Protein AF-A0A7S6M318-F1 (afdb_monomer_lite)

pLDDT: mean 74.71, std 10.99, range [48.16, 93.5]

Foldseek 3Di:
DLVLLVLLLVLLVLLLVLLVVVVVLVVVVVVVVVVQLVVVLVVLVCVLVVPPDPDDDDRPPPVVCPVVVVVVVVSVVSNVVSLVSNVVSLVVLCVDPVRVVLSVLLVVLSVLLVVLVVVPDPVVVVVPQDDQPDDDDDDDDPCVSNVVSVSVSVNSVSRVVSVVVVVVSNVVSSVSSSVSSVVNSVSSVVVND

Secondary structure (DSSP, 8-state):
-HHHHHHHHHHHHHHHHHHHHHHHHHHHHHHHHHHHHHHHHHHHHHHHTT----SPP----GGGGHHHHHHHHHHHHHHHHHHHHHHHHHHHHHHSTTTHHHHHHHHHHHHHHHHHHHT--HHHHHHHSPPPPPS-S-S--TTHHHHHHHHHHHHHHHHHHHHHHHHHHHHHHHHHHHHHHHHHHHHHHHTT-

Radius of gyration: 24.07 Å; chains: 1; bounding box: 53×28×75 Å

Sequence (193 aa):
MNNAAEKLLRALETLIGISEKQGLGLAEARSEAAQVEDEFETQLRSRIEGLPTSAPFQLPDVTQGLPRIQNQHAQHLKRETAFLDAFGALMPLWAEPATRECAEQVHQLLRSVRLIDLGADPARFAQEMPPFPERDPLPGSGLRRQDIFGAMLGYQQRMREFMQKHQEDMDRKLQESDRLLKEALEIARSMVA

Structure (mmCIF, N/CA/C/O backbone):
data_AF-A0A7S6M318-F1
#
_entry.id   AF-A0A7S6M318-F1
#
loop_
_atom_site.group_PDB
_atom_site.id
_atom_site.type_symbol
_atom_site.label_atom_id
_atom_site.label_alt_id
_atom_site.label_comp_id
_atom_site.label_asym_id
_atom_site.label_entity_id
_atom_site.label_seq_id
_atom_site.pdbx_PDB_ins_code
_atom_site.Cartn_x
_atom_site.Cartn_y
_atom_site.Cartn_z
_atom_site.occupancy
_atom_site.B_iso_or_equiv
_atom_site.auth_seq_id
_atom_site.auth_comp_id
_atom_site.auth_asym_id
_atom_site.auth_atom_id
_atom_site.pdbx_PDB_model_num
ATOM 1 N N . MET A 1 1 ? 19.923 -6.150 -23.458 1.00 56.91 1 MET A N 1
ATOM 2 C CA . MET A 1 1 ? 18.893 -5.190 -23.015 1.00 56.91 1 MET A CA 1
ATOM 3 C C . MET A 1 1 ? 17.586 -5.871 -22.631 1.00 56.91 1 MET A C 1
ATOM 5 O O . MET A 1 1 ? 17.173 -5.658 -21.501 1.00 56.91 1 MET A O 1
ATOM 9 N N . ASN A 1 2 ? 17.030 -6.780 -23.449 1.00 62.97 2 ASN A N 1
ATOM 10 C CA . ASN A 1 2 ? 15.788 -7.518 -23.122 1.00 62.97 2 ASN A CA 1
ATOM 11 C C . ASN A 1 2 ? 15.773 -8.142 -21.718 1.00 62.97 2 ASN A C 1
ATOM 13 O O . ASN A 1 2 ? 14.815 -7.966 -20.985 1.00 62.97 2 ASN A O 1
ATOM 17 N N . ASN A 1 3 ? 16.878 -8.751 -21.275 1.00 82.75 3 ASN A N 1
ATOM 18 C CA . ASN A 1 3 ? 16.964 -9.351 -19.936 1.00 82.75 3 ASN A CA 1
ATOM 19 C C . ASN A 1 3 ? 16.808 -8.323 -18.786 1.00 82.75 3 ASN A C 1
ATOM 21 O O . ASN A 1 3 ? 16.239 -8.639 -17.748 1.00 82.75 3 ASN A O 1
ATOM 25 N N . ALA A 1 4 ? 17.287 -7.083 -18.944 1.00 79.00 4 ALA A N 1
ATOM 26 C CA . ALA A 1 4 ? 17.146 -6.055 -17.906 1.00 79.00 4 ALA A CA 1
ATOM 27 C C . ALA A 1 4 ? 15.717 -5.500 -17.846 1.00 79.00 4 ALA A C 1
ATOM 29 O O . ALA A 1 4 ? 15.147 -5.388 -16.765 1.00 79.00 4 ALA A O 1
ATOM 30 N N . ALA A 1 5 ? 15.117 -5.229 -19.004 1.00 83.25 5 ALA A N 1
ATOM 31 C CA . ALA A 1 5 ? 13.738 -4.763 -19.085 1.00 83.25 5 ALA A CA 1
ATOM 32 C C . ALA A 1 5 ? 12.738 -5.845 -18.624 1.00 83.25 5 ALA A C 1
ATOM 34 O O . ALA A 1 5 ? 11.832 -5.555 -17.850 1.00 83.25 5 ALA A O 1
ATOM 35 N N . GLU A 1 6 ? 12.961 -7.119 -18.963 1.00 88.50 6 GLU A N 1
ATOM 36 C CA . GLU A 1 6 ? 12.170 -8.247 -18.445 1.00 88.50 6 GLU A CA 1
ATOM 37 C C . GLU A 1 6 ? 12.289 -8.406 -16.921 1.00 88.50 6 GLU A C 1
ATOM 39 O O . GLU A 1 6 ? 11.299 -8.695 -16.247 1.00 88.50 6 GLU A O 1
ATOM 44 N N . LYS A 1 7 ? 13.486 -8.208 -16.351 1.00 87.19 7 LYS A N 1
ATOM 45 C CA . LYS A 1 7 ? 13.684 -8.214 -14.891 1.00 87.19 7 LYS A CA 1
ATOM 46 C C . LYS A 1 7 ? 12.942 -7.066 -14.214 1.00 87.19 7 LYS A C 1
ATOM 48 O O . LYS A 1 7 ? 12.315 -7.292 -13.182 1.00 87.19 7 LYS A O 1
ATOM 53 N N . LEU A 1 8 ? 12.977 -5.874 -14.810 1.00 87.31 8 LEU A N 1
ATOM 54 C CA . LEU A 1 8 ? 12.233 -4.716 -14.321 1.00 87.31 8 LEU A CA 1
ATOM 55 C C . LEU A 1 8 ? 10.722 -4.982 -14.333 1.00 87.31 8 LEU A C 1
ATOM 57 O O . LEU A 1 8 ? 10.062 -4.744 -13.324 1.00 87.31 8 LEU A O 1
ATOM 61 N N . LEU A 1 9 ? 10.186 -5.545 -15.422 1.00 91.19 9 LEU A N 1
ATOM 62 C CA . LEU A 1 9 ? 8.769 -5.915 -15.510 1.00 91.19 9 LEU A CA 1
ATOM 63 C C . LEU A 1 9 ? 8.363 -6.899 -14.411 1.00 91.19 9 LEU A C 1
ATOM 65 O O . LEU A 1 9 ? 7.402 -6.643 -13.692 1.00 91.19 9 LEU A O 1
ATOM 69 N N . ARG A 1 10 ? 9.131 -7.977 -14.213 1.00 91.81 10 ARG A N 1
ATOM 70 C CA . ARG A 1 10 ? 8.842 -8.972 -13.164 1.00 91.81 10 ARG A CA 1
ATOM 71 C C . ARG A 1 10 ? 8.884 -8.373 -11.759 1.00 91.81 10 ARG A C 1
ATOM 73 O O . ARG A 1 10 ? 8.073 -8.739 -10.906 1.00 91.81 10 ARG A O 1
ATOM 80 N N . ALA A 1 11 ? 9.827 -7.466 -11.504 1.00 87.31 11 ALA A N 1
ATOM 81 C CA . ALA A 1 11 ? 9.929 -6.779 -10.223 1.00 87.31 11 ALA A CA 1
ATOM 82 C C . ALA A 1 11 ? 8.711 -5.870 -9.978 1.00 87.31 11 ALA A C 1
ATOM 84 O O . ALA A 1 11 ? 8.115 -5.922 -8.903 1.00 87.31 11 ALA A O 1
ATOM 85 N N . LEU A 1 12 ? 8.278 -5.112 -10.992 1.00 89.12 12 LEU A N 1
ATOM 86 C CA . LEU A 1 12 ? 7.084 -4.260 -10.923 1.00 89.12 12 LEU A CA 1
ATOM 87 C C . LEU A 1 12 ? 5.795 -5.075 -10.744 1.00 89.12 12 LEU A C 1
ATOM 89 O O . LEU A 1 12 ? 4.980 -4.744 -9.887 1.00 89.12 12 LEU A O 1
ATOM 93 N N . GLU A 1 13 ? 5.637 -6.182 -11.470 1.00 92.69 13 GLU A N 1
ATOM 94 C CA . GLU A 1 13 ? 4.512 -7.116 -11.297 1.00 92.69 13 GLU A CA 1
ATOM 95 C C . GLU A 1 13 ? 4.474 -7.702 -9.879 1.00 92.69 13 GLU A C 1
ATOM 97 O O . GLU A 1 13 ? 3.409 -7.814 -9.269 1.00 92.69 13 GLU A O 1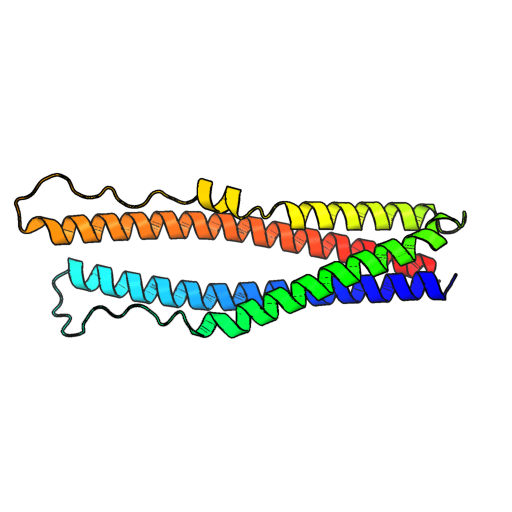
ATOM 102 N N . THR A 1 14 ? 5.643 -8.020 -9.317 1.00 90.12 14 THR A N 1
ATOM 103 C CA . THR A 1 14 ? 5.758 -8.488 -7.931 1.00 90.12 14 THR A CA 1
ATOM 104 C C . THR A 1 14 ? 5.341 -7.400 -6.939 1.00 90.12 14 THR A C 1
ATOM 106 O O . THR A 1 14 ? 4.596 -7.688 -6.002 1.00 90.12 14 THR A O 1
ATOM 109 N N . LEU A 1 15 ? 5.771 -6.149 -7.143 1.00 88.12 15 LEU A N 1
ATOM 110 C CA . LEU A 1 15 ? 5.395 -5.015 -6.291 1.00 88.12 15 LEU A CA 1
ATOM 111 C C . LEU A 1 15 ? 3.884 -4.741 -6.323 1.00 88.12 15 LEU A C 1
ATOM 113 O O . LEU A 1 15 ? 3.289 -4.543 -5.260 1.00 88.12 15 LEU A O 1
ATOM 117 N N . ILE A 1 16 ? 3.260 -4.794 -7.504 1.00 90.06 16 ILE A N 1
ATOM 118 C CA . ILE A 1 16 ? 1.803 -4.647 -7.673 1.00 90.06 16 ILE A CA 1
ATOM 119 C C . ILE A 1 16 ? 1.072 -5.777 -6.947 1.00 90.06 16 ILE A C 1
ATOM 121 O O . ILE A 1 16 ? 0.221 -5.517 -6.098 1.00 90.06 16 ILE A O 1
ATOM 125 N N . GLY A 1 17 ? 1.467 -7.033 -7.179 1.00 87.56 17 GLY A N 1
ATOM 126 C CA . GLY A 1 17 ? 0.827 -8.180 -6.531 1.00 87.56 17 GLY A CA 1
ATOM 127 C C . GLY A 1 17 ? 0.966 -8.186 -5.001 1.00 87.56 17 GLY A C 1
ATOM 128 O O . GLY A 1 17 ? 0.124 -8.754 -4.303 1.00 87.56 17 GLY A O 1
ATOM 129 N N . ILE A 1 18 ? 2.013 -7.563 -4.448 1.00 85.69 18 ILE A N 1
ATOM 130 C CA . ILE A 1 18 ? 2.140 -7.350 -2.997 1.00 85.69 18 ILE A CA 1
ATOM 131 C C . ILE A 1 18 ? 1.205 -6.229 -2.528 1.00 85.69 18 ILE A C 1
ATOM 133 O O . ILE A 1 18 ? 0.537 -6.409 -1.511 1.00 85.69 18 ILE A O 1
ATOM 137 N N . SER A 1 19 ? 1.125 -5.115 -3.265 1.00 83.25 19 SER A N 1
ATOM 138 C CA . SER A 1 19 ? 0.217 -3.993 -2.973 1.00 83.25 19 SER A CA 1
ATOM 139 C C . SER A 1 19 ? -1.244 -4.455 -2.885 1.00 83.25 19 SER A C 1
ATOM 141 O O . SER A 1 19 ? -1.942 -4.177 -1.910 1.00 83.25 19 SER A O 1
ATOM 143 N N . GLU A 1 20 ? -1.686 -5.276 -3.843 1.00 82.94 20 GLU A N 1
ATOM 144 C CA . GLU A 1 20 ? -3.036 -5.856 -3.865 1.00 82.94 20 GLU A CA 1
ATOM 145 C C . GLU A 1 20 ? -3.309 -6.740 -2.636 1.00 82.94 20 GLU A C 1
ATOM 147 O O . GLU A 1 20 ? -4.353 -6.628 -1.989 1.00 82.94 20 GLU A O 1
ATOM 152 N N . LYS A 1 21 ? -2.344 -7.589 -2.257 1.00 82.56 21 LYS A N 1
ATOM 153 C CA . LYS A 1 21 ? -2.451 -8.442 -1.059 1.00 82.56 21 LYS A CA 1
ATOM 154 C C . LYS A 1 21 ? -2.481 -7.630 0.232 1.00 82.56 21 LYS A C 1
ATOM 156 O O . LYS A 1 21 ? -3.185 -8.014 1.164 1.00 82.56 21 LYS A O 1
ATOM 161 N N . GLN A 1 22 ? -1.732 -6.530 0.299 1.00 75.75 22 GLN A N 1
ATOM 162 C CA . GLN A 1 22 ? -1.775 -5.607 1.433 1.00 75.75 22 GLN A CA 1
ATOM 163 C C . GLN A 1 22 ? -3.156 -4.950 1.549 1.00 75.75 22 GLN A C 1
ATOM 165 O O . GLN A 1 22 ? -3.707 -4.911 2.647 1.00 75.75 22 GLN A O 1
ATOM 170 N N . GLY A 1 23 ? -3.757 -4.531 0.430 1.00 72.88 23 GLY A N 1
ATOM 171 C CA . GLY A 1 23 ? -5.124 -3.998 0.406 1.00 72.88 23 GLY A CA 1
ATOM 172 C C . GLY A 1 23 ? -6.168 -4.987 0.930 1.00 72.88 23 GLY A C 1
ATOM 173 O O . GLY A 1 23 ? -6.990 -4.626 1.776 1.00 72.88 23 GLY A O 1
ATOM 174 N N . LEU A 1 24 ? -6.095 -6.250 0.497 1.00 70.06 24 LEU A N 1
ATOM 175 C CA . LEU A 1 24 ? -6.982 -7.317 0.979 1.00 70.06 24 LEU A CA 1
ATOM 176 C C . LEU A 1 24 ? -6.792 -7.596 2.478 1.00 70.06 24 LEU A C 1
ATOM 178 O O . LEU A 1 24 ? -7.767 -7.618 3.227 1.00 70.06 24 LEU A O 1
ATOM 182 N N . GLY A 1 25 ? -5.544 -7.730 2.938 1.00 69.81 25 GLY A N 1
ATOM 183 C CA . GLY A 1 25 ? -5.252 -7.968 4.355 1.00 69.81 25 GLY A CA 1
ATOM 184 C C . GLY A 1 25 ? -5.717 -6.828 5.270 1.00 69.81 25 GLY A C 1
ATOM 185 O O . GLY A 1 25 ? -6.185 -7.079 6.380 1.00 69.81 25 GLY A O 1
ATOM 186 N N . LEU A 1 26 ? -5.648 -5.575 4.802 1.00 71.62 26 LEU A N 1
ATOM 187 C CA . LEU A 1 26 ? -6.193 -4.420 5.523 1.00 71.62 26 LEU A CA 1
ATOM 188 C C . LEU A 1 26 ? -7.726 -4.450 5.592 1.00 71.62 26 LEU A C 1
ATOM 190 O O . LEU A 1 26 ? -8.296 -4.026 6.593 1.00 71.62 26 LEU A O 1
ATOM 194 N N . ALA A 1 27 ? -8.418 -4.933 4.558 1.00 71.44 27 ALA A N 1
ATOM 195 C CA . ALA A 1 27 ? -9.876 -5.080 4.582 1.00 71.44 27 ALA A CA 1
ATOM 196 C C . ALA A 1 27 ? -10.337 -6.145 5.596 1.00 71.44 27 ALA A C 1
ATOM 198 O O . ALA A 1 27 ? -11.260 -5.898 6.371 1.00 71.44 27 ALA A O 1
ATOM 199 N N . GLU A 1 28 ? -9.657 -7.290 5.650 1.00 71.56 28 GLU A N 1
ATOM 200 C CA . GLU A 1 28 ? -9.949 -8.350 6.627 1.00 71.56 28 GLU A CA 1
ATOM 201 C C . GLU A 1 28 ? -9.692 -7.886 8.067 1.00 71.56 28 GLU A C 1
ATOM 203 O O . GLU A 1 28 ? -10.549 -8.044 8.937 1.00 71.56 28 GLU A O 1
ATOM 208 N N . ALA A 1 29 ? -8.545 -7.242 8.317 1.00 69.94 29 ALA A N 1
ATOM 209 C CA . ALA A 1 29 ? -8.221 -6.689 9.632 1.00 69.94 29 ALA A CA 1
ATOM 210 C C . ALA A 1 29 ? -9.238 -5.627 10.089 1.00 69.94 29 ALA A C 1
ATOM 212 O O . ALA A 1 29 ? -9.571 -5.570 11.271 1.00 69.94 29 ALA A O 1
ATOM 213 N N . ARG A 1 30 ? -9.770 -4.824 9.156 1.00 69.75 30 ARG A N 1
ATOM 214 C CA . ARG A 1 30 ? -10.841 -3.855 9.435 1.00 69.75 30 ARG A CA 1
ATOM 215 C C . ARG A 1 30 ? -12.136 -4.528 9.866 1.00 69.75 30 ARG A C 1
ATOM 217 O O . ARG A 1 30 ? -12.729 -4.100 10.851 1.00 69.75 30 ARG A O 1
ATOM 224 N N . SER A 1 31 ? -12.565 -5.566 9.149 1.00 73.81 31 SER A N 1
ATOM 225 C CA . SER A 1 31 ? -13.800 -6.284 9.482 1.00 73.81 31 SER A CA 1
ATOM 226 C C . SER A 1 31 ? -13.740 -6.888 10.883 1.00 73.81 31 SER A C 1
ATOM 228 O O . SER A 1 31 ? -14.721 -6.836 11.617 1.00 73.81 31 SER A O 1
ATOM 230 N N . GLU A 1 32 ? -12.592 -7.442 11.268 1.00 73.00 32 GLU A N 1
ATOM 231 C CA . GLU A 1 32 ? -12.410 -8.018 12.602 1.00 73.00 32 GLU A CA 1
ATOM 232 C C . GLU A 1 32 ? -12.311 -6.954 13.693 1.00 73.00 32 GLU A C 1
ATOM 234 O O . GLU A 1 32 ? -12.933 -7.102 14.742 1.00 73.00 32 GLU A O 1
ATOM 239 N N . ALA A 1 33 ? -11.581 -5.860 13.449 1.00 70.69 33 ALA A N 1
ATOM 240 C CA . ALA A 1 33 ? -11.506 -4.752 14.397 1.00 70.69 33 ALA A CA 1
ATOM 241 C C . ALA A 1 33 ? -12.894 -4.145 14.662 1.00 70.69 33 ALA A C 1
ATOM 243 O O . ALA A 1 33 ? -13.239 -3.908 15.815 1.00 70.69 33 ALA A O 1
ATOM 244 N N . ALA A 1 34 ? -13.710 -3.968 13.617 1.00 75.94 34 ALA A N 1
ATOM 245 C CA . ALA A 1 34 ? -15.082 -3.481 13.747 1.00 75.94 34 ALA A CA 1
ATOM 246 C C . ALA A 1 34 ? -15.959 -4.434 14.578 1.00 75.94 34 ALA A C 1
ATOM 248 O O . ALA A 1 34 ? -16.647 -3.984 15.488 1.00 75.94 34 ALA A O 1
ATOM 249 N N . GLN A 1 35 ? -15.879 -5.748 14.330 1.00 76.38 35 GLN A N 1
ATOM 250 C CA . GLN A 1 35 ? -16.606 -6.747 15.126 1.00 76.38 35 GLN A CA 1
ATOM 251 C C . GLN A 1 35 ? -16.216 -6.690 16.607 1.00 76.38 35 GLN A C 1
ATOM 253 O O . GLN A 1 35 ? -17.083 -6.647 17.476 1.00 76.38 35 GLN A O 1
ATOM 258 N N . VAL A 1 36 ? -14.914 -6.620 16.895 1.00 73.31 36 VAL A N 1
ATOM 259 C CA . VAL A 1 36 ? -14.400 -6.517 18.266 1.00 73.31 36 VAL A CA 1
ATOM 260 C C . VAL A 1 36 ? -14.848 -5.217 18.947 1.00 73.31 36 VAL A C 1
ATOM 262 O O . VAL A 1 36 ? -15.234 -5.232 20.119 1.00 73.31 36 VAL A O 1
ATOM 265 N N . GLU A 1 37 ? -14.820 -4.089 18.234 1.00 71.50 37 GLU A N 1
ATOM 266 C CA . GLU A 1 37 ? -15.293 -2.803 18.753 1.00 71.50 37 GLU A CA 1
ATOM 267 C C . GLU A 1 37 ? -16.801 -2.803 19.040 1.00 71.50 37 GLU A C 1
ATOM 269 O O . GLU A 1 37 ? -17.214 -2.284 20.080 1.00 71.50 37 GLU A O 1
ATOM 274 N N . ASP A 1 38 ? -17.615 -3.391 18.163 1.00 79.44 38 ASP A N 1
ATOM 275 C CA . ASP A 1 38 ? -19.072 -3.476 18.321 1.00 79.44 38 ASP A CA 1
ATOM 276 C C . ASP A 1 38 ? -19.463 -4.381 19.499 1.00 79.44 38 ASP A C 1
ATOM 278 O O . ASP A 1 38 ? -20.344 -4.040 20.301 1.00 79.44 38 ASP A O 1
ATOM 282 N N . GLU A 1 39 ? -18.773 -5.514 19.660 1.00 76.25 39 GLU A N 1
ATOM 283 C CA . GLU A 1 39 ? -18.940 -6.408 20.810 1.00 76.25 39 GLU A CA 1
ATOM 284 C C . GLU A 1 39 ? -18.591 -5.698 22.122 1.00 76.25 39 GLU A C 1
ATOM 286 O O . GLU A 1 39 ? -19.338 -5.779 23.105 1.00 76.25 39 GLU A O 1
ATOM 291 N N . PHE A 1 40 ? -17.480 -4.961 22.138 1.00 72.75 40 PHE A N 1
ATOM 292 C CA . PHE A 1 40 ? -17.045 -4.198 23.303 1.00 72.75 40 PHE A CA 1
ATOM 293 C C . PHE A 1 40 ? -18.014 -3.051 23.635 1.00 72.75 40 PHE A C 1
ATOM 295 O O . PHE A 1 40 ? -18.391 -2.882 24.799 1.00 72.75 40 PHE A O 1
ATOM 302 N N . GLU A 1 41 ? -18.485 -2.309 22.625 1.00 76.69 41 GLU A N 1
ATOM 303 C CA . GLU A 1 41 ? -19.475 -1.236 22.796 1.00 76.69 41 GLU A CA 1
ATOM 304 C C . GLU A 1 41 ? -20.779 -1.783 23.393 1.00 76.69 41 GLU A C 1
ATOM 306 O O . GLU A 1 41 ? -21.326 -1.223 24.348 1.00 76.69 41 GLU A O 1
ATOM 311 N N . THR A 1 42 ? -21.254 -2.916 22.870 1.00 79.12 42 THR A N 1
ATOM 312 C CA . THR A 1 42 ? -22.473 -3.590 23.335 1.00 79.12 42 THR A CA 1
ATOM 313 C C . THR A 1 42 ? -22.353 -3.999 24.803 1.00 79.12 42 THR A C 1
ATOM 315 O O . THR A 1 42 ? -23.266 -3.759 25.604 1.00 79.12 42 THR A O 1
ATOM 318 N N . GLN A 1 43 ? -21.205 -4.563 25.194 1.00 72.12 43 GLN A N 1
ATOM 319 C CA . GLN A 1 43 ? -20.939 -4.906 26.590 1.00 72.12 43 GLN A CA 1
ATOM 320 C C . GLN A 1 43 ? -20.939 -3.660 27.487 1.00 72.12 43 GLN A C 1
ATOM 322 O O . GLN A 1 43 ? -21.575 -3.687 28.544 1.00 72.12 43 GLN A O 1
ATOM 327 N N . LEU A 1 44 ? -20.304 -2.559 27.069 1.00 71.56 44 LEU A N 1
ATOM 328 C CA . LEU A 1 44 ? -20.297 -1.304 27.829 1.00 71.56 44 LEU A CA 1
ATOM 329 C C . LEU A 1 44 ? -21.705 -0.718 28.006 1.00 71.56 44 LEU A C 1
ATOM 331 O O . LEU A 1 44 ? -22.088 -0.385 29.130 1.00 71.56 44 LEU A O 1
ATOM 335 N N . ARG A 1 45 ? -22.502 -0.645 26.933 1.00 76.38 45 ARG A N 1
ATOM 336 C CA . ARG A 1 45 ? -23.876 -0.114 26.975 1.00 76.38 45 ARG A CA 1
ATOM 337 C C . ARG A 1 45 ? -24.777 -0.928 27.902 1.00 76.38 45 ARG A C 1
ATOM 339 O O . ARG A 1 45 ? -25.422 -0.358 28.780 1.00 76.38 45 ARG A O 1
ATOM 346 N N . SER A 1 46 ? -24.732 -2.260 27.800 1.00 72.69 46 SER A N 1
ATOM 347 C CA . SER A 1 46 ? -25.528 -3.151 28.664 1.00 72.69 46 SER A CA 1
ATOM 348 C C . SER A 1 46 ? -25.251 -2.947 30.161 1.00 72.69 46 SER A C 1
ATOM 350 O O . SER A 1 46 ? -26.158 -3.034 30.992 1.00 72.69 46 SER A O 1
ATOM 352 N N . ARG A 1 47 ? -23.999 -2.628 30.515 1.00 68.88 47 ARG A N 1
ATOM 353 C CA . ARG A 1 47 ? -23.568 -2.381 31.897 1.00 68.88 47 ARG A CA 1
ATOM 354 C C . ARG A 1 47 ? -24.001 -1.007 32.405 1.00 68.88 47 ARG A C 1
ATOM 356 O O . ARG A 1 47 ? -24.282 -0.886 33.595 1.00 68.88 47 ARG A O 1
ATOM 363 N N . ILE A 1 48 ? -24.070 0.003 31.536 1.00 69.62 48 ILE A N 1
ATOM 364 C CA . ILE A 1 48 ? -24.566 1.350 31.873 1.00 69.62 48 ILE A CA 1
ATOM 365 C C . ILE A 1 48 ? -26.072 1.328 32.141 1.00 69.62 48 ILE A C 1
ATOM 367 O O . ILE A 1 48 ? -26.526 1.918 33.123 1.00 69.62 48 ILE A O 1
ATOM 371 N N . GLU A 1 49 ? -26.826 0.609 31.307 1.00 75.25 49 GLU A N 1
ATOM 372 C CA . GLU A 1 49 ? -28.290 0.488 31.388 1.00 75.25 49 GLU A CA 1
ATOM 373 C C . GLU A 1 49 ? -28.765 -0.414 32.542 1.00 75.25 49 GLU A C 1
ATOM 375 O O . GLU A 1 49 ? -29.963 -0.546 32.782 1.00 75.25 49 GLU A O 1
ATOM 380 N N . GLY A 1 50 ? -27.837 -1.027 33.287 1.00 60.22 50 GLY A N 1
ATOM 381 C CA . GLY A 1 50 ? -28.158 -1.884 34.429 1.00 60.22 50 GLY A CA 1
ATOM 382 C C . GLY A 1 50 ? -28.808 -3.213 34.039 1.00 60.22 50 GLY A C 1
ATOM 383 O O . GLY A 1 50 ? -29.401 -3.873 34.894 1.00 60.22 50 GLY A O 1
ATOM 384 N N . LEU A 1 51 ? -28.694 -3.627 32.771 1.00 59.31 51 LEU A N 1
ATOM 385 C CA . LEU A 1 51 ? -29.194 -4.919 32.316 1.00 59.31 51 LEU A CA 1
ATOM 386 C C . LEU A 1 51 ? -28.413 -6.041 33.024 1.00 59.31 51 LEU A C 1
ATOM 388 O O . LEU A 1 51 ? -27.183 -5.963 33.129 1.00 59.31 51 LEU A O 1
ATOM 392 N N . PRO A 1 52 ? -29.090 -7.094 33.522 1.00 48.16 52 PRO A N 1
ATOM 393 C CA . PRO A 1 52 ? -28.444 -8.188 34.235 1.00 48.16 52 PRO A CA 1
ATOM 394 C C . PRO A 1 52 ? -27.566 -8.987 33.267 1.00 48.16 52 PRO A C 1
ATOM 396 O O . PRO A 1 52 ? -27.992 -9.957 32.652 1.00 48.16 52 PRO A O 1
ATOM 399 N N . THR A 1 53 ? -26.310 -8.579 33.125 1.00 53.09 53 THR A N 1
ATOM 400 C CA . THR A 1 53 ? -25.293 -9.337 32.399 1.00 53.09 53 THR A CA 1
ATOM 401 C C . THR A 1 53 ? -24.629 -10.293 33.380 1.00 53.09 53 THR A C 1
ATOM 403 O O . THR A 1 53 ? -23.721 -9.927 34.132 1.00 53.09 53 THR A O 1
ATOM 406 N N . SER A 1 54 ? -25.127 -11.529 33.386 1.00 48.72 54 SER A N 1
ATOM 407 C CA . SER A 1 54 ? -24.599 -12.671 34.143 1.00 48.72 54 SER A CA 1
ATOM 408 C C . SER A 1 54 ? -23.256 -13.188 33.609 1.00 48.72 54 SER A C 1
ATOM 410 O O . SER A 1 54 ? -22.591 -13.962 34.293 1.00 48.72 54 SER A O 1
ATOM 412 N N . ALA A 1 55 ? -22.821 -12.747 32.424 1.00 57.53 55 ALA A N 1
ATOM 413 C CA . ALA A 1 55 ? -21.535 -13.125 31.852 1.00 57.53 55 ALA A CA 1
ATOM 414 C C . ALA A 1 55 ? -20.379 -12.260 32.409 1.00 57.53 55 ALA A C 1
ATOM 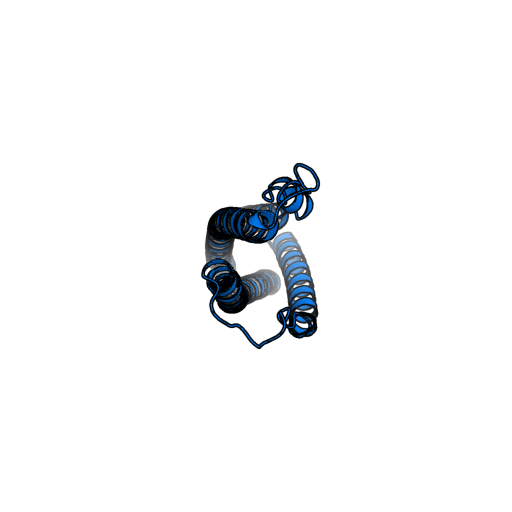416 O O . ALA A 1 55 ? -20.522 -11.032 32.507 1.00 57.53 55 ALA A O 1
ATOM 417 N N . PRO A 1 56 ? -19.232 -12.861 32.783 1.00 59.75 56 PRO A N 1
ATOM 418 C CA . PRO A 1 56 ? -18.014 -12.115 33.090 1.00 59.75 56 PRO A CA 1
ATOM 419 C C . PRO A 1 56 ? -17.529 -11.352 31.851 1.00 59.75 56 PRO A C 1
ATOM 421 O O . PRO A 1 56 ? -17.754 -11.782 30.724 1.00 59.75 56 PRO A O 1
ATOM 424 N N . PHE A 1 57 ? -16.869 -10.214 32.067 1.00 59.81 57 PHE A N 1
ATOM 425 C CA . PHE A 1 57 ? -16.235 -9.451 30.993 1.00 59.81 57 PHE A CA 1
ATOM 426 C C . PHE A 1 57 ? -15.157 -10.317 30.330 1.00 59.81 57 PHE A C 1
ATOM 428 O O . PHE A 1 57 ? -14.214 -10.742 31.001 1.00 59.81 57 PHE A O 1
ATOM 435 N N . GLN A 1 58 ? -15.322 -10.612 29.043 1.00 62.09 58 GLN A N 1
ATOM 436 C CA . GLN A 1 58 ? -14.367 -11.399 28.271 1.00 62.09 58 GLN A CA 1
ATOM 437 C C . GLN A 1 58 ? -13.610 -10.462 27.339 1.00 62.09 58 GLN A C 1
ATOM 439 O O . GLN A 1 58 ? -14.215 -9.760 26.531 1.00 62.09 58 GLN A O 1
ATOM 444 N N . LEU A 1 59 ? -12.283 -10.442 27.479 1.00 59.12 59 LEU A N 1
ATOM 445 C CA . LEU A 1 59 ? -11.427 -9.801 26.491 1.00 59.12 59 LEU A CA 1
ATOM 446 C C . LEU A 1 59 ? -11.455 -10.647 25.209 1.00 59.12 59 LEU A C 1
ATOM 448 O O . LEU A 1 59 ? -11.310 -11.869 25.309 1.00 59.12 59 LEU A O 1
ATOM 452 N N . PRO A 1 60 ? -11.618 -10.022 24.033 1.00 59.94 60 PRO A N 1
ATOM 453 C CA . PRO A 1 60 ? -11.482 -10.702 22.753 1.00 59.94 60 PRO A CA 1
ATOM 454 C C . PRO A 1 60 ? -10.125 -11.406 22.663 1.00 59.94 60 PRO A C 1
ATOM 456 O O . PRO A 1 60 ? -9.097 -10.845 23.058 1.00 59.94 60 PRO A O 1
ATOM 459 N N . ASP A 1 61 ? -10.111 -12.634 22.150 1.00 59.78 61 ASP A N 1
ATOM 460 C CA . ASP A 1 61 ? -8.875 -13.389 21.967 1.00 59.78 61 ASP A CA 1
ATOM 461 C C . ASP A 1 61 ? -8.061 -12.821 20.792 1.00 59.78 61 ASP A C 1
ATOM 463 O O . ASP A 1 61 ? -8.342 -13.068 19.621 1.00 59.78 61 ASP A O 1
ATOM 467 N N . VAL A 1 62 ? -7.020 -12.057 21.119 1.00 57.03 62 VAL A N 1
ATOM 468 C CA . VAL A 1 62 ? -6.106 -11.423 20.155 1.00 57.03 62 VAL A CA 1
ATOM 469 C C . VAL A 1 62 ? -4.999 -12.360 19.643 1.00 57.03 62 VAL A C 1
ATOM 471 O O . VAL A 1 62 ? -4.186 -11.957 18.806 1.00 57.03 62 VAL A O 1
ATOM 474 N N . THR A 1 63 ? -4.931 -13.618 20.105 1.00 53.22 63 THR A N 1
ATOM 475 C CA . THR A 1 63 ? -3.847 -14.554 19.729 1.00 53.22 63 THR A CA 1
ATOM 476 C C . THR A 1 63 ? -3.911 -15.032 18.275 1.00 53.22 63 THR A C 1
ATOM 478 O O . THR A 1 63 ? -2.898 -15.484 17.730 1.00 53.22 63 THR A O 1
ATOM 481 N N . GLN A 1 64 ? -5.040 -14.826 17.590 1.00 56.69 64 GLN A N 1
ATOM 482 C CA . GLN A 1 64 ? -5.189 -15.090 16.153 1.00 56.69 64 GLN A CA 1
ATOM 483 C C . GLN A 1 64 ? -4.295 -14.197 15.260 1.00 56.69 64 GLN A C 1
ATOM 485 O O . GLN A 1 64 ? -4.127 -14.473 14.071 1.00 56.69 64 GLN A O 1
ATOM 490 N N . GLY A 1 65 ? -3.657 -13.155 15.814 1.00 57.62 65 GLY A N 1
ATOM 491 C CA . GLY A 1 65 ? -2.796 -12.222 15.074 1.00 57.62 65 GLY A CA 1
ATOM 492 C C . GLY A 1 65 ? -1.383 -12.723 14.728 1.00 57.62 65 GLY A C 1
ATOM 493 O O . GLY A 1 65 ? -0.734 -12.162 13.846 1.00 57.62 65 GLY A O 1
ATOM 494 N N . LEU A 1 66 ? -0.873 -13.783 15.364 1.00 60.53 66 LEU A N 1
ATOM 495 C CA . LEU A 1 66 ? 0.515 -14.249 15.167 1.00 60.53 66 LEU A CA 1
ATOM 496 C C . LEU A 1 66 ? 0.834 -14.713 13.728 1.00 60.53 66 LEU A C 1
ATOM 498 O O . LEU A 1 66 ? 1.827 -14.245 13.158 1.00 60.53 66 LEU A O 1
ATOM 502 N N . PRO A 1 67 ? 0.007 -15.565 13.091 1.00 63.75 67 PRO A N 1
ATOM 503 C CA . PRO A 1 67 ? 0.187 -15.930 11.684 1.00 63.75 67 PRO A CA 1
ATOM 504 C C . PRO A 1 67 ? 0.122 -14.722 10.741 1.00 63.75 67 PRO A C 1
ATOM 506 O O . PRO A 1 67 ? 0.810 -14.688 9.720 1.00 63.75 67 PRO A O 1
ATOM 509 N N . ARG A 1 68 ? -0.665 -13.695 11.090 1.00 65.94 68 ARG A N 1
ATOM 510 C CA . ARG A 1 68 ? -0.750 -12.449 10.314 1.00 65.94 68 ARG A CA 1
ATOM 511 C C . ARG A 1 68 ? 0.538 -11.651 10.383 1.00 65.94 68 ARG A C 1
ATOM 513 O O . ARG A 1 68 ? 1.022 -11.236 9.337 1.00 65.94 68 ARG A O 1
ATOM 520 N N . ILE A 1 69 ? 1.126 -11.509 11.569 1.00 63.97 69 ILE A N 1
ATOM 521 C CA . ILE A 1 69 ? 2.410 -10.817 11.757 1.00 63.97 69 ILE A CA 1
ATOM 522 C C . ILE A 1 69 ? 3.514 -11.505 10.941 1.00 63.97 69 ILE A C 1
ATOM 524 O O . ILE A 1 69 ? 4.283 -10.845 10.242 1.00 63.97 69 ILE A O 1
ATOM 528 N N . GLN A 1 70 ? 3.563 -12.840 10.966 1.00 67.62 70 GLN A N 1
ATOM 529 C CA . GLN A 1 70 ? 4.533 -13.609 10.179 1.00 67.62 70 GLN A CA 1
ATOM 530 C C . GLN A 1 70 ? 4.325 -13.427 8.670 1.00 67.62 70 GLN A C 1
ATOM 532 O O . GLN A 1 70 ? 5.289 -13.206 7.933 1.00 67.62 70 GLN A O 1
ATOM 537 N N . ASN A 1 71 ? 3.071 -13.459 8.209 1.00 74.50 71 ASN A N 1
ATOM 538 C CA . ASN A 1 71 ? 2.739 -13.202 6.809 1.00 74.50 71 ASN A CA 1
ATOM 539 C C . ASN A 1 71 ? 3.088 -11.768 6.389 1.00 74.50 71 ASN A C 1
ATOM 541 O O . ASN A 1 71 ? 3.685 -11.581 5.332 1.00 74.50 71 ASN A O 1
ATOM 545 N N . GLN A 1 72 ? 2.791 -10.763 7.215 1.00 72.44 72 GLN A N 1
ATOM 546 C CA . GLN A 1 72 ? 3.140 -9.363 6.961 1.00 72.44 72 GLN A CA 1
ATOM 547 C C . GLN A 1 72 ? 4.655 -9.171 6.850 1.00 72.44 72 GLN A C 1
ATOM 549 O O . GLN A 1 72 ? 5.121 -8.550 5.897 1.00 72.44 72 GLN A O 1
ATOM 554 N N . HIS A 1 73 ? 5.432 -9.771 7.754 1.00 71.81 73 HIS A N 1
ATOM 555 C CA . HIS A 1 73 ? 6.893 -9.730 7.695 1.00 71.81 73 HIS A CA 1
ATOM 556 C C . HIS A 1 73 ? 7.437 -10.387 6.416 1.00 71.81 73 HIS A C 1
ATOM 558 O O . HIS A 1 73 ? 8.309 -9.834 5.745 1.00 71.81 73 HIS A O 1
ATOM 564 N N . ALA A 1 74 ? 6.894 -11.543 6.023 1.00 75.62 74 ALA A N 1
ATOM 565 C CA . ALA A 1 74 ? 7.284 -12.207 4.782 1.00 75.62 74 ALA A CA 1
ATOM 566 C C . ALA A 1 74 ? 6.945 -11.369 3.533 1.00 75.62 74 ALA A C 1
ATOM 568 O O . ALA A 1 74 ? 7.743 -11.322 2.597 1.00 75.62 74 ALA A O 1
ATOM 569 N N . GLN A 1 75 ? 5.790 -10.694 3.509 1.00 79.69 75 GLN A N 1
ATOM 570 C CA . GLN A 1 75 ? 5.427 -9.777 2.419 1.00 79.69 75 GLN A CA 1
ATOM 571 C C . GLN A 1 75 ? 6.320 -8.533 2.398 1.00 79.69 75 GLN A C 1
ATOM 573 O O . GLN A 1 75 ? 6.735 -8.110 1.322 1.00 79.69 75 GLN A O 1
ATOM 578 N N . HIS A 1 76 ? 6.668 -7.989 3.567 1.00 81.44 76 HIS A N 1
ATOM 579 C CA . HIS A 1 76 ? 7.596 -6.867 3.685 1.00 81.44 76 HIS A CA 1
ATOM 580 C C . HIS A 1 76 ? 8.963 -7.218 3.088 1.00 81.44 76 HIS A C 1
ATOM 582 O O . HIS A 1 76 ? 9.449 -6.507 2.216 1.00 81.44 76 HIS A O 1
ATOM 588 N N . LEU A 1 77 ? 9.550 -8.359 3.470 1.00 82.25 77 LEU A N 1
ATOM 589 C CA . LEU A 1 77 ? 10.824 -8.809 2.898 1.00 82.25 77 LEU A CA 1
ATOM 590 C C . LEU A 1 77 ? 10.750 -8.985 1.376 1.00 82.25 77 LEU A C 1
ATOM 592 O O . LEU A 1 77 ? 11.644 -8.532 0.668 1.00 82.25 77 LEU A O 1
ATOM 596 N N . LYS A 1 78 ? 9.672 -9.591 0.861 1.00 85.50 78 LYS A N 1
ATOM 597 C CA . LYS A 1 78 ? 9.467 -9.729 -0.590 1.00 85.50 78 LYS A CA 1
ATOM 598 C C . LYS A 1 78 ? 9.373 -8.374 -1.291 1.00 85.50 78 LYS A C 1
ATOM 600 O O . LYS A 1 78 ? 9.907 -8.234 -2.388 1.00 85.50 78 LYS A O 1
ATOM 605 N N . ARG A 1 79 ? 8.725 -7.388 -0.664 1.00 86.69 79 ARG A N 1
ATOM 606 C CA . ARG A 1 79 ? 8.614 -6.021 -1.191 1.00 86.69 79 ARG A CA 1
ATOM 607 C C . ARG A 1 79 ? 9.982 -5.346 -1.253 1.00 86.69 79 ARG A C 1
ATOM 609 O O . ARG A 1 79 ? 10.324 -4.797 -2.294 1.00 86.69 79 ARG A O 1
ATOM 616 N N . GLU A 1 80 ? 10.784 -5.449 -0.192 1.00 85.06 80 GLU A N 1
ATOM 617 C CA . GLU A 1 80 ? 12.161 -4.931 -0.168 1.00 85.06 80 GLU A CA 1
ATOM 618 C C . GLU A 1 80 ? 13.027 -5.558 -1.266 1.00 85.06 80 GLU A C 1
ATOM 620 O O . GLU A 1 80 ? 13.697 -4.848 -2.014 1.00 85.06 80 GLU A O 1
ATOM 625 N N . THR A 1 81 ? 12.979 -6.887 -1.411 1.00 87.38 81 THR A N 1
ATOM 626 C CA . THR A 1 81 ? 13.716 -7.586 -2.471 1.00 87.38 81 THR A CA 1
ATOM 627 C C . THR A 1 81 ? 13.271 -7.127 -3.858 1.00 87.38 81 THR A C 1
ATOM 629 O O . THR A 1 81 ? 14.120 -6.812 -4.684 1.00 87.38 81 THR A O 1
ATOM 632 N N . ALA A 1 82 ? 11.964 -6.997 -4.100 1.00 85.75 82 ALA A N 1
ATOM 633 C CA . ALA A 1 82 ? 11.449 -6.552 -5.392 1.00 85.75 82 ALA A CA 1
ATOM 634 C C . ALA A 1 82 ? 11.862 -5.107 -5.733 1.00 85.75 82 ALA A C 1
ATOM 636 O O . ALA A 1 82 ? 12.159 -4.816 -6.891 1.00 85.75 82 ALA A O 1
ATOM 637 N N . PHE A 1 83 ? 11.955 -4.208 -4.746 1.00 86.44 83 PHE A N 1
ATOM 638 C CA . PHE A 1 83 ? 12.525 -2.873 -4.963 1.00 86.44 83 PHE A CA 1
ATOM 639 C C . PHE A 1 83 ? 14.004 -2.933 -5.345 1.00 86.44 83 PHE A C 1
ATOM 641 O O . PHE A 1 83 ? 14.411 -2.270 -6.298 1.00 86.44 83 PHE A O 1
ATOM 648 N N . LEU A 1 84 ? 14.807 -3.726 -4.631 1.00 85.25 84 LEU A N 1
ATOM 649 C CA . LEU A 1 84 ? 16.227 -3.897 -4.950 1.00 85.25 84 LEU A CA 1
ATOM 650 C C . LEU A 1 84 ? 16.422 -4.490 -6.350 1.00 85.25 84 LEU A C 1
ATOM 652 O O . LEU A 1 84 ? 17.275 -4.011 -7.097 1.00 85.25 84 LEU A O 1
ATOM 656 N N . ASP A 1 85 ? 15.598 -5.467 -6.729 1.00 84.12 85 ASP A N 1
ATOM 657 C CA . ASP A 1 85 ? 15.605 -6.063 -8.064 1.00 84.12 85 ASP A CA 1
ATOM 658 C C . ASP A 1 85 ? 15.222 -5.038 -9.143 1.00 84.12 85 ASP A C 1
ATOM 660 O O . ASP A 1 85 ? 15.889 -4.957 -10.177 1.00 84.12 85 ASP A O 1
ATOM 664 N N . ALA A 1 86 ? 14.200 -4.207 -8.895 1.00 78.81 86 ALA A N 1
ATOM 665 C CA . ALA A 1 86 ? 13.788 -3.140 -9.808 1.00 78.81 86 ALA A CA 1
ATOM 666 C C . ALA A 1 86 ? 14.892 -2.084 -9.988 1.00 78.81 86 ALA A C 1
ATOM 668 O O . ALA A 1 86 ? 15.252 -1.758 -11.120 1.00 78.81 86 ALA A O 1
ATOM 669 N N . PHE A 1 87 ? 15.489 -1.591 -8.897 1.00 84.56 87 PHE A N 1
ATOM 670 C CA . PHE A 1 87 ? 16.605 -0.642 -8.973 1.00 84.56 87 PHE A CA 1
ATOM 671 C C . PHE A 1 87 ? 17.830 -1.259 -9.654 1.00 84.56 87 PHE A C 1
ATOM 673 O O . PHE A 1 87 ? 18.445 -0.620 -10.507 1.00 84.56 87 PHE A O 1
ATOM 680 N N . GLY A 1 88 ? 18.151 -2.518 -9.351 1.00 74.69 88 GLY A N 1
ATOM 681 C CA . GLY A 1 88 ? 19.225 -3.252 -10.017 1.00 74.69 88 GLY A CA 1
ATOM 682 C C . GLY A 1 88 ? 18.994 -3.403 -11.523 1.00 74.69 88 GLY A C 1
ATOM 683 O O . GLY A 1 88 ? 19.938 -3.276 -12.304 1.00 74.69 88 GLY A O 1
ATOM 684 N N . ALA A 1 89 ? 17.747 -3.621 -11.947 1.00 78.19 89 ALA A N 1
ATOM 685 C CA . ALA A 1 89 ? 17.363 -3.719 -13.354 1.00 78.19 89 ALA A CA 1
ATOM 686 C C . ALA A 1 89 ? 17.375 -2.364 -14.086 1.00 78.19 89 ALA A C 1
ATOM 688 O O . ALA A 1 89 ? 17.665 -2.327 -15.283 1.00 78.19 89 ALA A O 1
ATOM 689 N N . LEU A 1 90 ? 17.127 -1.256 -13.381 1.00 78.25 90 LEU A N 1
ATOM 690 C CA . LEU A 1 90 ? 17.193 0.096 -13.944 1.00 78.25 90 LEU A CA 1
ATOM 691 C C . LEU A 1 90 ? 18.619 0.537 -14.275 1.00 78.25 90 LEU A C 1
ATOM 693 O O . LEU A 1 90 ? 18.816 1.216 -15.277 1.00 78.25 90 LEU A O 1
ATOM 697 N N . MET A 1 91 ? 19.620 0.128 -13.492 1.00 76.69 91 MET A N 1
ATOM 698 C CA . MET A 1 91 ? 21.021 0.523 -13.703 1.00 76.69 91 MET A CA 1
ATOM 699 C C . MET A 1 91 ? 21.537 0.295 -15.141 1.00 76.69 91 MET A C 1
ATOM 701 O O . MET A 1 91 ? 22.053 1.241 -15.741 1.00 76.69 91 MET A O 1
ATOM 705 N N . PRO A 1 92 ? 21.407 -0.904 -15.745 1.00 68.25 92 PRO A N 1
ATOM 706 C CA . PRO A 1 92 ? 21.826 -1.119 -17.130 1.00 68.25 92 PRO A CA 1
ATOM 707 C C . PRO A 1 92 ? 20.942 -0.397 -18.160 1.00 68.25 92 PRO A C 1
ATOM 709 O O . PRO A 1 92 ? 21.447 -0.032 -19.216 1.00 68.25 92 PRO A O 1
ATOM 712 N N . LEU A 1 93 ? 19.653 -0.168 -17.874 1.00 72.44 93 LEU A N 1
ATOM 713 C CA . LEU A 1 93 ? 18.744 0.576 -18.762 1.00 72.44 93 LEU A CA 1
ATOM 714 C C . LEU A 1 93 ? 19.045 2.079 -18.758 1.00 72.44 93 LEU A C 1
ATOM 716 O O . LEU A 1 93 ? 18.905 2.751 -19.775 1.00 72.44 93 LEU A O 1
ATOM 720 N N . TRP A 1 94 ? 19.501 2.604 -17.625 1.00 72.69 94 TRP A N 1
ATOM 721 C CA . TRP A 1 94 ? 19.928 3.989 -17.490 1.00 72.69 94 TRP A CA 1
ATOM 722 C C . TRP A 1 94 ? 21.253 4.267 -18.216 1.00 72.69 94 TRP A C 1
ATOM 724 O O . TRP A 1 94 ? 21.465 5.348 -18.775 1.00 72.69 94 TRP A O 1
ATOM 734 N N . ALA A 1 95 ? 22.146 3.273 -18.248 1.00 66.62 95 ALA A N 1
ATOM 735 C CA . ALA A 1 95 ? 23.412 3.372 -18.965 1.00 66.62 95 ALA A CA 1
ATOM 736 C C . ALA A 1 95 ? 23.207 3.551 -20.483 1.00 66.62 95 ALA A C 1
ATOM 738 O O . ALA A 1 95 ? 23.952 4.310 -21.108 1.00 66.62 95 ALA A O 1
ATOM 739 N N . GLU A 1 96 ? 22.173 2.931 -21.056 1.00 74.81 96 GLU A N 1
ATOM 740 C CA . GLU A 1 96 ? 21.861 3.006 -22.483 1.00 74.81 96 GLU A CA 1
ATOM 741 C C . GLU A 1 96 ? 21.107 4.301 -22.854 1.00 74.81 96 GLU A C 1
ATOM 743 O O . GLU A 1 96 ? 20.039 4.565 -22.299 1.00 74.81 96 GLU A O 1
ATOM 748 N N . PRO A 1 97 ? 21.572 5.087 -23.847 1.00 77.00 97 PRO A N 1
ATOM 749 C CA . PRO A 1 97 ? 20.884 6.304 -24.285 1.00 77.00 97 PRO A CA 1
ATOM 750 C C . PRO A 1 97 ? 19.433 6.093 -24.738 1.00 77.00 97 PRO A C 1
ATOM 752 O O . PRO A 1 97 ? 18.591 6.939 -24.458 1.00 77.00 97 PRO A O 1
ATOM 755 N N . ALA A 1 98 ? 19.135 4.973 -25.406 1.00 77.62 98 ALA A N 1
ATOM 756 C CA . ALA A 1 98 ? 17.806 4.678 -25.944 1.00 77.62 98 ALA A CA 1
ATOM 757 C C . ALA A 1 98 ? 16.735 4.457 -24.860 1.00 77.62 98 ALA A C 1
ATOM 759 O O . ALA A 1 98 ? 15.563 4.729 -25.098 1.00 77.62 98 ALA A O 1
ATOM 760 N N . THR A 1 99 ? 17.124 3.980 -23.674 1.00 77.75 99 THR A N 1
ATOM 761 C CA . THR A 1 99 ? 16.195 3.655 -22.575 1.00 77.75 99 THR A CA 1
ATOM 762 C C . THR A 1 99 ? 16.359 4.555 -21.355 1.00 77.75 99 THR A C 1
ATOM 764 O O . THR A 1 99 ? 15.592 4.433 -20.400 1.00 77.75 99 THR A O 1
ATOM 767 N N . ARG A 1 100 ? 17.331 5.476 -21.372 1.00 75.62 100 ARG A N 1
ATOM 768 C CA . ARG A 1 100 ? 17.680 6.323 -20.225 1.00 75.62 100 ARG A CA 1
ATOM 769 C C . ARG A 1 100 ? 16.505 7.137 -19.704 1.00 75.62 100 ARG A C 1
ATOM 771 O O . ARG A 1 100 ? 16.254 7.121 -18.506 1.00 75.62 100 ARG A O 1
ATOM 778 N N . GLU A 1 101 ? 15.781 7.810 -20.593 1.00 78.31 101 GLU A N 1
ATOM 779 C CA . GLU A 1 101 ? 14.648 8.657 -20.210 1.00 78.31 101 GLU A CA 1
ATOM 780 C C . GLU A 1 101 ? 13.538 7.837 -19.533 1.00 78.31 101 GLU A C 1
ATOM 782 O O . GLU A 1 101 ? 13.063 8.192 -18.456 1.00 78.31 101 GLU A O 1
ATOM 787 N N . CYS A 1 102 ? 13.187 6.682 -20.105 1.00 80.75 102 CYS A N 1
ATOM 788 C CA . CYS A 1 102 ? 12.206 5.771 -19.515 1.00 80.75 102 CYS A CA 1
ATOM 789 C C . CYS A 1 102 ? 12.683 5.225 -18.157 1.00 80.75 102 CYS A C 1
ATOM 791 O O . CYS A 1 102 ? 11.908 5.161 -17.203 1.00 80.75 102 CYS A O 1
ATOM 793 N N . ALA A 1 103 ? 13.968 4.876 -18.034 1.00 72.62 103 ALA A N 1
ATOM 794 C CA . ALA A 1 103 ? 14.548 4.411 -16.777 1.00 72.62 103 ALA A CA 1
ATOM 795 C C . ALA A 1 103 ? 14.527 5.497 -15.682 1.00 72.62 103 ALA A C 1
ATOM 797 O O . ALA A 1 103 ? 14.247 5.193 -14.522 1.00 72.62 103 ALA A O 1
ATOM 798 N N . GLU A 1 104 ? 14.773 6.762 -16.034 1.00 77.94 104 GLU A N 1
ATOM 799 C CA . GLU A 1 104 ? 14.685 7.893 -15.101 1.00 77.94 104 GLU A CA 1
ATOM 800 C C . GLU A 1 104 ? 13.253 8.122 -14.612 1.00 77.94 104 GLU A C 1
ATOM 802 O O . GLU A 1 104 ? 13.042 8.314 -13.411 1.00 77.94 104 GLU A O 1
ATOM 807 N N . GLN A 1 105 ? 12.268 8.040 -15.509 1.00 78.81 105 GLN A N 1
ATOM 808 C CA . GLN A 1 105 ? 10.852 8.160 -15.152 1.00 78.81 105 GLN A CA 1
ATOM 809 C C . GLN A 1 105 ? 10.418 7.033 -14.203 1.00 78.81 105 GLN A C 1
ATOM 811 O O . GLN A 1 105 ? 9.874 7.300 -13.129 1.00 78.81 105 GLN A O 1
ATOM 816 N N . VAL A 1 106 ? 10.743 5.775 -14.524 1.00 82.44 106 VAL A N 1
ATOM 817 C CA . VAL A 1 106 ? 10.434 4.626 -13.651 1.00 82.44 106 VAL A CA 1
ATOM 818 C C . VAL A 1 106 ? 11.136 4.749 -12.292 1.00 82.44 106 VAL A C 1
ATOM 820 O O . VAL A 1 106 ? 10.524 4.483 -11.256 1.00 82.44 106 VAL A O 1
ATOM 823 N N . HIS A 1 107 ? 12.391 5.208 -12.260 1.00 83.62 107 HIS A N 1
ATOM 824 C CA . HIS A 1 107 ? 13.115 5.466 -11.012 1.00 83.62 107 HIS A CA 1
ATOM 825 C C . HIS A 1 107 ? 12.409 6.513 -10.135 1.00 83.62 107 HIS A C 1
ATOM 827 O O . HIS A 1 107 ? 12.277 6.319 -8.923 1.00 83.62 107 HIS A O 1
ATOM 833 N N . GLN A 1 108 ? 11.935 7.616 -10.726 1.00 80.19 108 GLN A N 1
ATOM 834 C CA . GLN A 1 108 ? 11.203 8.653 -9.993 1.00 80.19 108 GLN A CA 1
ATOM 835 C C . GLN A 1 108 ? 9.893 8.118 -9.403 1.00 80.19 108 GLN A C 1
ATOM 837 O O . GLN A 1 108 ? 9.601 8.393 -8.237 1.00 80.19 108 GLN A O 1
ATOM 842 N N . LEU A 1 109 ? 9.144 7.311 -10.160 1.00 82.62 109 LEU A N 1
ATOM 843 C CA . LEU A 1 109 ? 7.908 6.683 -9.685 1.00 82.62 109 LEU A CA 1
ATOM 844 C C . LEU A 1 109 ? 8.179 5.719 -8.520 1.00 82.62 109 LEU A C 1
ATOM 846 O O . LEU A 1 109 ? 7.551 5.841 -7.468 1.00 82.62 109 LEU A O 1
ATOM 850 N N . LEU A 1 110 ? 9.175 4.834 -8.643 1.00 80.00 110 LEU A N 1
ATOM 851 C CA . LEU A 1 110 ? 9.567 3.915 -7.564 1.00 80.00 110 LEU A CA 1
ATOM 852 C C . LEU A 1 110 ? 10.042 4.652 -6.307 1.00 80.00 110 LEU A C 1
ATOM 854 O O . LEU A 1 110 ? 9.725 4.243 -5.189 1.00 80.00 110 LEU A O 1
ATOM 858 N N . ARG A 1 111 ? 10.766 5.766 -6.469 1.00 82.69 111 ARG A N 1
ATOM 859 C CA . ARG A 1 111 ? 11.163 6.623 -5.347 1.00 82.69 111 ARG A CA 1
ATOM 860 C C . ARG A 1 111 ? 9.947 7.231 -4.646 1.00 82.69 111 ARG A C 1
ATOM 862 O O . ARG A 1 111 ? 9.916 7.241 -3.418 1.00 82.69 111 ARG A O 1
ATOM 869 N N . SER A 1 112 ? 8.959 7.715 -5.395 1.00 80.69 112 SER A N 1
ATOM 870 C CA . SER A 1 112 ? 7.716 8.258 -4.831 1.00 80.69 112 SER A CA 1
ATOM 871 C C . SER A 1 112 ? 6.939 7.198 -4.052 1.00 80.69 112 SER A C 1
ATOM 873 O O . SER A 1 112 ? 6.544 7.454 -2.916 1.00 80.69 112 SER A O 1
ATOM 875 N N . VAL A 1 113 ? 6.823 5.979 -4.591 1.00 84.38 113 VAL A N 1
ATOM 876 C CA . VAL A 1 113 ? 6.231 4.840 -3.867 1.00 84.38 113 VAL A CA 1
ATOM 877 C C . VAL A 1 113 ? 6.990 4.567 -2.567 1.00 84.38 113 VAL A C 1
ATOM 879 O O . VAL A 1 113 ? 6.384 4.400 -1.510 1.00 84.38 113 VAL A O 1
ATOM 882 N N . ARG A 1 114 ? 8.327 4.590 -2.600 1.00 79.75 114 ARG A N 1
ATOM 883 C CA . ARG A 1 114 ? 9.133 4.331 -1.403 1.00 79.75 114 ARG A CA 1
ATOM 884 C C . ARG A 1 114 ? 8.966 5.399 -0.321 1.00 79.75 114 ARG A C 1
ATOM 886 O O . ARG A 1 114 ? 8.991 5.079 0.864 1.00 79.75 114 ARG A O 1
ATOM 893 N N . LEU A 1 115 ? 8.788 6.658 -0.712 1.00 78.31 115 LEU A N 1
ATOM 894 C CA . LEU A 1 115 ? 8.504 7.745 0.227 1.00 78.31 115 LEU A CA 1
ATOM 895 C C . LEU A 1 115 ? 7.126 7.592 0.883 1.00 78.31 115 LEU A C 1
ATOM 897 O O . LEU A 1 115 ? 6.982 7.927 2.057 1.00 78.31 115 LEU A O 1
ATOM 901 N N . ILE A 1 116 ? 6.141 7.056 0.157 1.00 80.38 116 ILE A N 1
ATOM 902 C CA . ILE A 1 116 ? 4.823 6.721 0.709 1.00 80.38 116 ILE A CA 1
ATOM 903 C C . ILE A 1 116 ? 4.952 5.605 1.756 1.00 80.38 116 ILE A C 1
ATOM 905 O O . ILE A 1 116 ? 4.447 5.770 2.866 1.00 80.38 116 ILE A O 1
ATOM 909 N N . ASP A 1 117 ? 5.684 4.527 1.442 1.00 73.69 117 ASP A N 1
ATOM 910 C CA . ASP A 1 117 ? 5.923 3.404 2.366 1.00 73.69 117 ASP A CA 1
ATOM 911 C C . ASP A 1 117 ? 6.609 3.863 3.668 1.00 73.69 117 ASP A C 1
ATOM 913 O O . ASP A 1 117 ? 6.204 3.481 4.765 1.00 73.69 117 ASP A O 1
ATOM 917 N N . LEU A 1 118 ? 7.637 4.713 3.556 1.00 68.12 118 LEU A N 1
ATOM 918 C CA . LEU A 1 118 ? 8.392 5.240 4.702 1.00 68.12 118 LEU A CA 1
ATOM 919 C C . LEU A 1 118 ? 7.601 6.263 5.536 1.00 68.12 118 LEU A C 1
ATOM 921 O O . LEU A 1 118 ? 7.947 6.516 6.687 1.00 68.12 118 LEU A O 1
ATOM 925 N N . GLY A 1 119 ? 6.546 6.859 4.972 1.00 62.56 119 GLY A N 1
ATOM 926 C CA . GLY A 1 119 ? 5.682 7.830 5.646 1.00 62.56 119 GLY A CA 1
ATOM 927 C C . GLY A 1 119 ? 4.725 7.228 6.684 1.00 62.56 119 GLY A C 1
ATOM 928 O O . GLY A 1 119 ? 4.007 7.979 7.349 1.00 62.56 119 GLY A O 1
ATOM 929 N N . ALA A 1 120 ? 4.693 5.901 6.830 1.00 62.41 120 ALA A N 1
ATOM 930 C CA . ALA A 1 120 ? 3.958 5.186 7.870 1.00 62.41 120 ALA A CA 1
ATOM 931 C C . ALA A 1 120 ? 4.849 4.964 9.110 1.00 62.41 120 ALA A C 1
ATOM 933 O O . ALA A 1 120 ? 5.238 3.839 9.409 1.00 62.41 120 ALA A O 1
ATOM 934 N N . ASP A 1 121 ? 5.221 6.039 9.814 1.00 62.59 121 ASP A N 1
ATOM 935 C CA . ASP A 1 121 ? 6.045 5.956 11.030 1.00 62.59 121 ASP A CA 1
ATOM 936 C C . ASP A 1 121 ? 5.204 5.509 12.251 1.00 62.59 121 ASP A C 1
ATOM 938 O O . ASP A 1 121 ? 4.325 6.262 12.697 1.00 62.59 121 ASP A O 1
ATOM 942 N N . PRO A 1 122 ? 5.474 4.330 12.851 1.00 61.28 122 PRO A N 1
ATOM 943 C CA . PRO A 1 122 ? 4.774 3.862 14.048 1.00 61.28 122 PRO A CA 1
ATOM 944 C C . PRO A 1 122 ? 4.946 4.787 15.262 1.00 61.28 122 PRO A C 1
ATOM 946 O O . PRO A 1 122 ? 4.053 4.867 16.108 1.00 61.28 122 PRO A O 1
ATOM 949 N N . ALA A 1 123 ? 6.072 5.505 15.361 1.00 63.84 123 ALA A N 1
ATOM 950 C CA . ALA A 1 123 ? 6.314 6.442 16.456 1.00 63.84 123 ALA A CA 1
ATOM 951 C C . ALA A 1 123 ? 5.386 7.657 16.359 1.00 63.84 123 ALA A C 1
ATOM 953 O O . ALA A 1 123 ? 4.880 8.136 17.375 1.00 63.84 123 ALA A O 1
ATOM 954 N N . ARG A 1 124 ? 5.116 8.118 15.134 1.00 67.75 124 ARG A N 1
ATOM 955 C CA . ARG A 1 124 ? 4.160 9.194 14.875 1.00 67.75 124 ARG A CA 1
ATOM 956 C C . ARG A 1 124 ? 2.727 8.758 15.179 1.00 67.75 124 ARG A C 1
ATOM 958 O O . ARG A 1 124 ? 2.001 9.505 15.826 1.00 67.75 124 ARG A O 1
ATOM 965 N N . PHE A 1 125 ? 2.348 7.536 14.799 1.00 67.38 125 PHE A N 1
ATOM 966 C CA . PHE A 1 125 ? 1.039 6.970 15.146 1.00 67.38 125 PHE A CA 1
ATOM 967 C C . PHE A 1 125 ? 0.797 6.990 16.662 1.00 67.38 125 PHE A C 1
ATOM 969 O O . PHE A 1 125 ? -0.222 7.506 17.113 1.00 67.38 125 PHE A O 1
ATOM 976 N N . ALA A 1 126 ? 1.763 6.514 17.456 1.00 67.00 126 ALA A N 1
ATOM 977 C CA . ALA A 1 126 ? 1.649 6.479 18.916 1.00 67.00 126 ALA A CA 1
ATOM 978 C C . ALA A 1 126 ? 1.511 7.874 19.560 1.00 67.00 126 ALA A C 1
ATOM 980 O O . ALA A 1 126 ? 0.890 8.000 20.613 1.00 67.00 126 ALA A O 1
ATOM 981 N N . GLN A 1 127 ? 2.073 8.917 18.939 1.00 73.62 127 GLN A N 1
ATOM 982 C CA . GLN A 1 127 ? 1.963 10.303 19.411 1.00 73.62 127 GLN A CA 1
ATOM 983 C C . GLN A 1 127 ? 0.607 10.942 19.086 1.00 73.62 127 GLN A C 1
ATOM 985 O O . GLN A 1 127 ? 0.147 11.802 19.833 1.00 73.62 127 GLN A O 1
ATOM 990 N N . GLU A 1 128 ? -0.023 10.546 17.978 1.00 76.25 128 GLU A N 1
ATOM 991 C CA . GLU A 1 128 ? -1.303 11.102 17.518 1.00 76.25 128 GLU A CA 1
ATOM 992 C C . GLU A 1 128 ? -2.527 10.380 18.123 1.00 76.25 128 GLU A C 1
ATOM 994 O O . GLU A 1 128 ? -3.652 10.868 17.992 1.00 76.25 128 GLU A O 1
ATOM 999 N N . MET A 1 129 ? -2.325 9.245 18.807 1.00 74.38 129 MET A N 1
ATOM 1000 C CA . MET A 1 129 ? -3.397 8.484 19.454 1.00 74.38 129 MET A CA 1
ATOM 1001 C C . MET A 1 129 ? -4.149 9.314 20.513 1.00 74.38 129 MET A C 1
ATOM 1003 O O . MET A 1 129 ? -3.523 10.011 21.317 1.00 74.38 129 MET A O 1
ATOM 1007 N N . PRO A 1 130 ? -5.490 9.187 20.600 1.00 79.19 130 PRO A N 1
ATOM 1008 C CA . PRO A 1 130 ? -6.263 9.799 21.672 1.00 79.19 130 PRO A CA 1
ATOM 1009 C C . PRO A 1 130 ? -5.732 9.392 23.056 1.00 79.19 130 PRO A C 1
ATOM 1011 O O . PRO A 1 130 ? -5.456 8.207 23.280 1.00 79.19 130 PRO A O 1
ATOM 1014 N N . PRO A 1 131 ? -5.636 10.328 24.017 1.00 76.38 131 PRO A N 1
ATOM 1015 C CA . PRO A 1 131 ? -5.210 10.000 25.368 1.00 76.38 131 PRO A CA 1
ATOM 1016 C C . PRO A 1 131 ? -6.249 9.106 26.050 1.00 76.38 131 PRO A C 1
ATOM 1018 O O . PRO A 1 131 ? -7.462 9.278 25.864 1.00 76.38 131 PRO A O 1
ATOM 1021 N N . PHE A 1 132 ? -5.767 8.165 26.863 1.00 71.19 132 PHE A N 1
ATOM 1022 C CA . PHE A 1 132 ? -6.624 7.374 27.744 1.00 71.19 132 PHE A CA 1
ATOM 1023 C C . PHE A 1 132 ? -7.433 8.285 28.682 1.00 71.19 132 PHE A C 1
ATOM 1025 O O . PHE A 1 132 ? -6.968 9.377 29.019 1.00 71.19 132 PHE A O 1
ATOM 1032 N N . PRO A 1 133 ? -8.625 7.850 29.132 1.00 68.44 133 PRO A N 1
ATOM 1033 C CA . PRO A 1 133 ? -9.357 8.555 30.179 1.00 68.44 133 PRO A CA 1
ATOM 1034 C C . PRO A 1 133 ? -8.473 8.787 31.411 1.00 68.44 133 PRO A C 1
ATOM 1036 O O . PRO A 1 133 ? -7.716 7.896 31.807 1.00 68.44 133 PRO A O 1
ATOM 1039 N N . GLU A 1 134 ? -8.579 9.964 32.028 1.00 67.50 134 GLU A N 1
ATOM 1040 C CA . GLU A 1 134 ? -7.870 10.270 33.273 1.00 67.50 134 GLU A CA 1
ATOM 1041 C C . GLU A 1 134 ? -8.254 9.269 34.379 1.00 67.50 134 GLU A C 1
ATOM 1043 O O . GLU A 1 134 ? -9.423 8.906 34.541 1.00 67.50 134 GLU A O 1
ATOM 1048 N N . ARG A 1 135 ? -7.263 8.798 35.150 1.00 56.03 135 ARG A N 1
ATOM 1049 C CA . ARG A 1 135 ? -7.501 7.929 36.312 1.00 56.03 135 ARG A CA 1
ATOM 1050 C C . ARG A 1 135 ? -8.044 8.766 37.479 1.00 56.03 135 ARG A C 1
ATOM 1052 O O . ARG A 1 135 ? -7.258 9.405 38.163 1.00 56.03 135 ARG A O 1
ATOM 1059 N N . ASP A 1 136 ? -9.354 8.657 37.708 1.00 55.88 136 ASP A N 1
ATOM 1060 C CA . ASP A 1 136 ? -10.135 9.083 38.889 1.00 55.88 136 ASP A CA 1
ATOM 1061 C C . ASP A 1 136 ? -10.137 10.582 39.277 1.00 55.88 136 ASP A C 1
ATOM 1063 O O . ASP A 1 136 ? -9.107 11.149 39.642 1.00 55.88 136 ASP A O 1
ATOM 1067 N N . PRO A 1 137 ? -11.333 11.173 39.466 1.00 52.16 137 PRO A N 1
ATOM 1068 C CA . PRO A 1 137 ? -11.566 12.212 40.457 1.00 52.16 137 PRO A CA 1
ATOM 1069 C C . PRO A 1 137 ? -12.190 11.611 41.737 1.00 52.16 137 PRO A C 1
ATOM 1071 O O . PRO A 1 137 ? -13.393 11.395 41.815 1.00 52.16 137 PRO A O 1
ATOM 1074 N N . LEU A 1 138 ? -11.345 11.400 42.755 1.00 51.06 138 LEU A N 1
ATOM 1075 C CA . LEU A 1 138 ? -11.623 11.194 44.196 1.00 51.06 138 LEU A CA 1
ATOM 1076 C C . LEU A 1 138 ? -12.511 10.001 44.666 1.00 51.06 138 LEU A C 1
ATOM 1078 O O . LEU A 1 138 ? -13.548 9.667 44.095 1.00 51.06 138 LEU A O 1
ATOM 1082 N N . PRO A 1 139 ? -12.158 9.361 45.803 1.00 48.22 139 PRO A N 1
ATOM 1083 C CA . PRO A 1 139 ? -12.873 8.196 46.323 1.00 48.22 139 PRO A CA 1
ATOM 1084 C C . PRO A 1 139 ? -14.205 8.585 46.994 1.00 48.22 139 PRO A C 1
ATOM 1086 O O . PRO A 1 139 ? -14.212 9.340 47.962 1.00 48.22 139 PRO A O 1
ATOM 1089 N N . GLY A 1 140 ? -15.338 8.019 46.549 1.00 52.66 140 GLY A N 1
ATOM 1090 C CA . GLY A 1 140 ? -16.619 8.222 47.248 1.00 52.66 140 GLY A CA 1
ATOM 1091 C C . GLY A 1 140 ? -17.833 7.390 46.820 1.00 52.66 140 GLY A C 1
ATOM 1092 O O . GLY A 1 140 ? -18.255 6.517 47.567 1.00 52.66 140 GLY A O 1
ATOM 1093 N N . SER A 1 141 ? -18.427 7.606 45.645 1.00 52.00 141 SER A N 1
ATOM 1094 C CA . SER A 1 141 ? -19.845 7.251 45.408 1.00 52.00 141 SER A CA 1
ATOM 1095 C C . SER A 1 141 ? -20.075 6.120 44.388 1.00 52.00 141 SER A C 1
ATOM 1097 O O . SER A 1 141 ? -19.233 5.849 43.535 1.00 52.00 141 SER A O 1
ATOM 1099 N N . GLY A 1 142 ? -21.231 5.444 44.471 1.00 52.28 142 GLY A N 1
ATOM 1100 C CA . GLY A 1 142 ? -21.683 4.397 43.535 1.00 52.28 142 GLY A CA 1
ATOM 1101 C C . GLY A 1 142 ? -21.996 4.882 42.109 1.00 52.28 142 GLY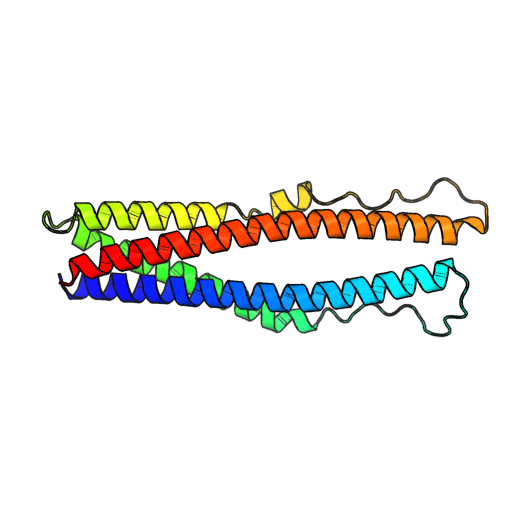 A C 1
ATOM 1102 O O . GLY A 1 142 ? -22.145 4.054 41.216 1.00 52.28 142 GLY A O 1
ATOM 1103 N N . LEU A 1 143 ? -22.001 6.202 41.882 1.00 51.22 143 LEU A N 1
ATOM 1104 C CA . LEU A 1 143 ? -22.015 6.849 40.559 1.00 51.22 143 LEU A CA 1
ATOM 1105 C C . LEU A 1 143 ? -20.732 6.555 39.745 1.00 51.22 143 LEU A C 1
ATOM 1107 O O . LEU A 1 143 ? -20.757 6.585 38.518 1.00 51.22 143 LEU A O 1
ATOM 1111 N N . ARG A 1 144 ? -19.648 6.115 40.413 1.00 61.28 144 ARG A N 1
ATOM 1112 C CA . ARG A 1 144 ? -18.339 5.792 39.812 1.00 61.28 144 ARG A CA 1
ATOM 1113 C C . ARG A 1 144 ? -18.386 4.866 38.600 1.00 61.28 144 ARG A C 1
ATOM 1115 O O . ARG A 1 144 ? -17.648 5.080 37.648 1.00 61.28 144 ARG A O 1
ATOM 1122 N N . ARG A 1 145 ? -19.193 3.798 38.627 1.00 58.19 145 ARG A N 1
ATOM 1123 C CA . ARG A 1 145 ? -19.188 2.823 37.519 1.00 58.19 145 ARG A CA 1
ATOM 1124 C C . ARG A 1 145 ? -19.799 3.407 36.250 1.00 58.19 145 ARG A C 1
ATOM 1126 O O . ARG A 1 145 ? -19.234 3.198 35.185 1.00 58.19 145 ARG A O 1
ATOM 1133 N N . GLN A 1 146 ? -20.905 4.143 36.363 1.00 61.41 146 GLN A N 1
ATOM 1134 C CA . GLN A 1 146 ? -21.532 4.786 35.207 1.00 61.41 146 GLN A CA 1
ATOM 1135 C C . GLN A 1 146 ? -20.629 5.874 34.614 1.00 61.41 146 GLN A C 1
ATOM 1137 O O . GLN A 1 146 ? -20.470 5.906 33.397 1.00 61.41 146 GLN A O 1
ATOM 1142 N N . ASP A 1 147 ? -19.953 6.666 35.453 1.00 65.19 147 ASP A N 1
ATOM 1143 C CA . ASP A 1 147 ? -19.015 7.702 34.995 1.00 65.19 147 ASP A CA 1
ATOM 1144 C C . ASP A 1 147 ? -17.786 7.105 34.284 1.00 65.19 147 ASP A C 1
ATOM 1146 O O . ASP A 1 147 ? -17.385 7.578 33.220 1.00 65.19 147 ASP A O 1
ATOM 1150 N N . ILE A 1 148 ? -17.224 6.009 34.813 1.00 66.19 148 ILE A N 1
ATOM 1151 C CA . ILE A 1 148 ? -16.102 5.288 34.188 1.00 66.19 148 ILE A CA 1
ATOM 1152 C C . ILE A 1 148 ? -16.523 4.659 32.854 1.00 66.19 148 ILE A C 1
ATOM 1154 O O . ILE A 1 148 ? -15.797 4.771 31.866 1.00 66.19 148 ILE A O 1
ATOM 1158 N N . PHE A 1 149 ? -17.691 4.010 32.793 1.00 68.12 149 PHE A N 1
ATOM 1159 C CA . PHE A 1 149 ? -18.188 3.432 31.543 1.00 68.12 149 PHE A CA 1
ATOM 1160 C C . PHE A 1 149 ? -18.513 4.514 30.502 1.00 68.12 149 PHE A C 1
ATOM 1162 O O . PHE A 1 149 ? -18.201 4.328 29.327 1.00 68.12 149 PHE A O 1
ATOM 1169 N N . GLY A 1 150 ? -19.048 5.665 30.921 1.00 69.12 150 GLY A N 1
ATOM 1170 C CA . GLY A 1 150 ? -19.255 6.828 30.055 1.00 69.12 150 GLY A CA 1
ATOM 1171 C C . GLY A 1 150 ? -17.944 7.402 29.510 1.00 69.12 150 GLY A C 1
ATOM 1172 O O . GLY A 1 150 ? -17.833 7.669 28.313 1.00 69.12 150 GLY A O 1
ATOM 1173 N N . ALA A 1 151 ? -16.913 7.518 30.351 1.00 69.69 151 ALA A N 1
ATOM 1174 C CA . ALA A 1 151 ? -15.584 7.953 29.926 1.00 69.69 151 ALA A CA 1
ATOM 1175 C C . ALA A 1 151 ? -14.923 6.956 28.954 1.00 69.69 151 ALA A C 1
ATOM 1177 O O . ALA A 1 151 ? -14.287 7.377 27.983 1.00 69.69 151 ALA A O 1
ATOM 1178 N N . MET A 1 152 ? -15.107 5.648 29.173 1.00 68.75 152 MET A N 1
ATOM 1179 C CA . MET A 1 152 ? -14.632 4.604 28.258 1.00 68.75 152 MET A CA 1
ATOM 1180 C C . MET A 1 152 ? -15.369 4.620 26.916 1.00 68.75 152 MET A C 1
ATOM 1182 O O . MET A 1 152 ? -14.705 4.534 25.886 1.00 68.75 152 MET A O 1
ATOM 1186 N N . LEU A 1 153 ? -16.693 4.813 26.899 1.00 73.00 153 LEU A N 1
ATOM 1187 C CA . LEU A 1 153 ? -17.446 5.006 25.652 1.00 73.00 153 LEU A CA 1
ATOM 1188 C C . LEU A 1 153 ? -16.961 6.243 24.888 1.00 73.00 153 LEU A C 1
ATOM 1190 O O . LEU A 1 153 ? -16.726 6.178 23.684 1.00 73.00 153 LEU A O 1
ATOM 1194 N N . GLY A 1 154 ? -16.745 7.363 25.585 1.00 73.75 154 GLY A N 1
ATOM 1195 C CA . GLY A 1 154 ? -16.214 8.576 24.962 1.00 73.75 154 GLY A CA 1
ATOM 1196 C C . GLY A 1 154 ? -14.801 8.388 24.399 1.00 73.75 154 GLY A C 1
ATOM 1197 O O . GLY A 1 154 ? -14.476 8.931 23.344 1.00 73.75 154 GLY A O 1
ATOM 1198 N N . TYR A 1 155 ? -13.951 7.611 25.076 1.00 76.56 155 TYR A N 1
ATOM 1199 C CA . TYR A 1 155 ? -12.633 7.234 24.559 1.00 76.56 155 TYR A CA 1
ATOM 1200 C C . TYR A 1 155 ? -12.728 6.323 23.334 1.00 76.56 155 TYR A C 1
ATOM 1202 O O . TYR A 1 155 ? -12.048 6.583 22.343 1.00 76.56 155 TYR A O 1
ATOM 1210 N N . GLN A 1 156 ? -13.601 5.314 23.374 1.00 72.19 156 GLN A N 1
ATOM 1211 C CA . GLN A 1 156 ? -13.847 4.413 22.251 1.00 72.19 156 GLN A CA 1
ATOM 1212 C C . GLN A 1 156 ? -14.284 5.192 21.008 1.00 72.19 156 GLN A C 1
ATOM 1214 O O . GLN A 1 156 ? -13.751 4.965 19.927 1.00 72.19 156 GLN A O 1
ATOM 1219 N N . GLN A 1 157 ? -15.184 6.165 21.162 1.00 79.12 157 GLN A N 1
ATOM 1220 C CA . GLN A 1 157 ? -15.639 6.984 20.040 1.00 79.12 157 GLN A CA 1
ATOM 1221 C C . GLN A 1 157 ? -14.510 7.831 19.433 1.00 79.12 157 GLN A C 1
ATOM 1223 O O . GLN A 1 157 ? -14.341 7.835 18.215 1.00 79.12 157 GLN A O 1
ATOM 1228 N N . ARG A 1 158 ? -13.670 8.471 20.262 1.00 81.25 158 ARG A N 1
ATOM 1229 C CA . ARG A 1 158 ? -12.483 9.199 19.770 1.00 81.25 158 ARG A CA 1
ATOM 1230 C C . ARG A 1 158 ? -11.482 8.279 19.076 1.00 81.25 158 ARG A C 1
ATOM 1232 O O . ARG A 1 158 ? -10.870 8.680 18.091 1.00 81.25 158 ARG A O 1
ATOM 1239 N N . MET A 1 159 ? -11.302 7.063 19.592 1.00 77.94 159 MET A N 1
ATOM 1240 C CA . MET A 1 159 ? -10.433 6.066 18.972 1.00 77.94 159 MET A CA 1
ATOM 1241 C C . MET A 1 159 ? -10.980 5.632 17.614 1.00 77.94 159 MET A C 1
ATOM 1243 O O . MET A 1 159 ? -10.219 5.587 16.656 1.00 77.94 159 MET A O 1
ATOM 1247 N N . ARG A 1 160 ? -12.293 5.408 17.499 1.00 78.75 160 ARG A N 1
ATOM 1248 C CA . ARG A 1 160 ? -12.954 5.071 16.233 1.00 78.75 160 ARG A CA 1
ATOM 1249 C C . ARG A 1 160 ? -12.761 6.169 15.186 1.00 78.75 160 ARG A C 1
ATOM 1251 O O . ARG A 1 160 ? -12.345 5.878 14.070 1.00 78.75 160 ARG A O 1
ATOM 1258 N N . GLU A 1 161 ? -12.987 7.429 15.554 1.00 82.12 161 GLU A N 1
ATOM 1259 C CA . GLU A 1 161 ? -12.773 8.579 14.660 1.00 82.12 161 GLU A CA 1
ATOM 1260 C C . GLU A 1 161 ? -11.304 8.713 14.227 1.00 82.12 161 GLU A C 1
ATOM 1262 O O . GLU A 1 161 ? -11.008 8.927 13.048 1.00 82.12 161 GLU A O 1
ATOM 1267 N N . PHE A 1 162 ? -10.370 8.550 15.169 1.00 81.94 162 PHE A N 1
ATOM 1268 C CA . PHE A 1 162 ? -8.937 8.549 14.884 1.00 81.94 162 PHE A CA 1
ATOM 1269 C C . PHE A 1 162 ? -8.547 7.414 13.927 1.00 81.94 162 PHE A C 1
ATOM 1271 O O . PHE A 1 162 ? -7.890 7.661 12.914 1.00 81.94 162 PHE A O 1
ATOM 1278 N N . MET A 1 163 ? -8.992 6.187 14.212 1.00 77.44 163 MET A N 1
ATOM 1279 C CA . MET A 1 163 ? -8.721 5.008 13.393 1.00 77.44 163 MET A CA 1
ATOM 1280 C C . MET A 1 163 ? -9.324 5.148 11.999 1.00 77.44 163 MET A C 1
ATOM 1282 O O . MET A 1 163 ? -8.642 4.835 11.029 1.00 77.44 163 MET A O 1
ATOM 1286 N N . GLN A 1 164 ? -10.539 5.684 11.869 1.00 82.19 164 GLN A N 1
ATOM 1287 C CA . GLN A 1 164 ? -11.160 5.954 10.572 1.00 82.19 164 GLN A CA 1
ATOM 1288 C C . GLN A 1 164 ? -10.330 6.947 9.749 1.00 82.19 164 GLN A C 1
ATOM 1290 O O . GLN A 1 164 ? -10.005 6.679 8.595 1.00 82.19 164 GLN A O 1
ATOM 1295 N N . LYS A 1 165 ? -9.920 8.071 10.346 1.00 82.88 165 LYS A N 1
ATOM 1296 C CA . LYS A 1 165 ? -9.092 9.068 9.653 1.00 82.88 165 LYS A CA 1
ATOM 1297 C C . LYS A 1 165 ? -7.738 8.494 9.233 1.00 82.88 165 LYS A C 1
ATOM 1299 O O . LYS A 1 165 ? -7.265 8.764 8.129 1.00 82.88 165 LYS A O 1
ATOM 1304 N N . HIS A 1 166 ? -7.109 7.711 10.107 1.00 80.94 166 HIS A N 1
ATOM 1305 C CA . HIS A 1 166 ? -5.842 7.054 9.803 1.00 80.94 166 HIS A CA 1
ATOM 1306 C C . HIS A 1 166 ? -6.001 6.007 8.689 1.00 80.94 166 HIS A C 1
ATOM 1308 O O . HIS A 1 166 ? -5.159 5.921 7.800 1.00 80.94 166 HIS A O 1
ATOM 1314 N N . GLN A 1 167 ? -7.107 5.258 8.689 1.00 76.56 167 GLN A N 1
ATOM 1315 C CA . GLN A 1 167 ? -7.446 4.312 7.624 1.00 76.56 167 GLN A CA 1
ATOM 1316 C C . GLN A 1 167 ? -7.645 5.014 6.282 1.00 76.56 167 GLN A C 1
ATOM 1318 O O . GLN A 1 167 ? -7.084 4.566 5.290 1.00 76.56 167 GLN A O 1
ATOM 1323 N N . GLU A 1 168 ? -8.382 6.124 6.239 1.00 83.31 168 GLU A N 1
ATOM 1324 C CA . GLU A 1 168 ? -8.577 6.895 5.006 1.00 83.31 168 GLU A CA 1
ATOM 1325 C C . GLU A 1 168 ? -7.250 7.412 4.434 1.00 83.31 168 GLU A C 1
ATOM 1327 O O . GLU A 1 168 ? -7.047 7.390 3.220 1.00 83.31 168 GLU A O 1
ATOM 1332 N N . ASP A 1 169 ? -6.329 7.859 5.292 1.00 83.12 169 ASP A N 1
ATOM 1333 C CA . ASP A 1 169 ? -4.988 8.276 4.871 1.00 83.12 169 ASP A CA 1
ATOM 1334 C C . ASP A 1 169 ? -4.172 7.095 4.321 1.00 83.12 169 ASP A C 1
ATOM 1336 O O . ASP A 1 169 ? -3.556 7.203 3.259 1.00 83.12 169 ASP A O 1
ATOM 1340 N N . MET A 1 170 ? -4.213 5.943 4.994 1.00 80.19 170 MET A N 1
ATOM 1341 C CA . MET A 1 170 ? -3.534 4.724 4.544 1.00 80.19 170 MET A CA 1
ATOM 1342 C C . MET A 1 170 ? -4.112 4.172 3.236 1.00 80.19 170 MET A C 1
ATOM 1344 O O . MET A 1 170 ? -3.345 3.787 2.355 1.00 80.19 170 MET A O 1
ATOM 1348 N N . 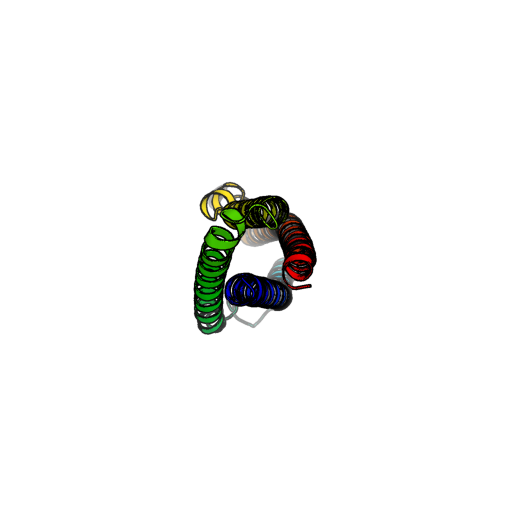ASP A 1 171 ? -5.434 4.183 3.065 1.00 82.44 171 ASP A N 1
ATOM 1349 C CA . ASP A 1 171 ? -6.095 3.766 1.825 1.00 82.44 171 ASP A CA 1
ATOM 1350 C C . ASP A 1 171 ? -5.722 4.701 0.665 1.00 82.44 171 ASP A C 1
ATOM 1352 O O . ASP A 1 171 ? -5.402 4.227 -0.426 1.00 82.44 171 ASP A O 1
ATOM 1356 N N . ARG A 1 172 ? -5.684 6.023 0.894 1.00 85.94 172 ARG A N 1
ATOM 1357 C CA . ARG A 1 172 ? -5.218 6.992 -0.117 1.00 85.94 172 ARG A CA 1
ATOM 1358 C C . ARG A 1 172 ? -3.766 6.744 -0.506 1.00 85.94 172 ARG A C 1
ATOM 1360 O O . ARG A 1 172 ? -3.444 6.738 -1.691 1.00 85.94 172 ARG A O 1
ATOM 1367 N N . LYS A 1 173 ? -2.894 6.516 0.478 1.00 85.88 173 LYS A N 1
ATOM 1368 C CA . LYS A 1 173 ? -1.480 6.182 0.254 1.00 85.88 173 LYS A CA 1
ATOM 1369 C C . LYS A 1 173 ? -1.325 4.892 -0.548 1.00 85.88 173 LYS A C 1
ATOM 1371 O O . LYS A 1 173 ? -0.519 4.851 -1.475 1.00 85.88 173 LYS A O 1
ATOM 1376 N N . LEU A 1 174 ? -2.1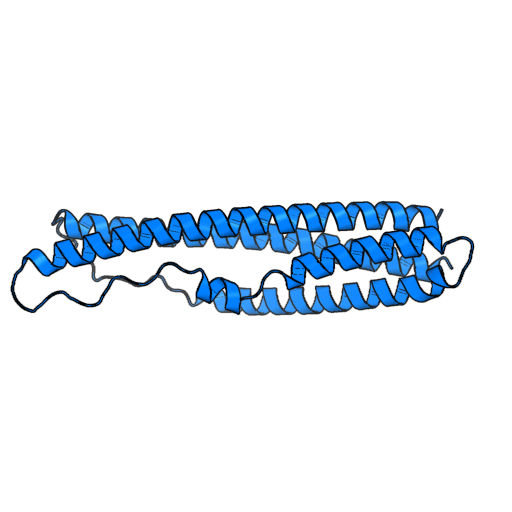13 3.864 -0.235 1.00 85.06 174 LEU A N 1
ATOM 1377 C CA . LEU A 1 174 ? -2.089 2.593 -0.955 1.00 85.06 174 LEU A CA 1
ATOM 1378 C C . LEU A 1 174 ? -2.575 2.750 -2.402 1.00 85.06 174 LEU A C 1
ATOM 1380 O O . LEU A 1 174 ? -1.925 2.249 -3.317 1.00 85.06 174 LEU A O 1
ATOM 1384 N N . GLN A 1 175 ? -3.674 3.477 -2.620 1.00 86.88 175 GLN A N 1
ATOM 1385 C CA . GLN A 1 175 ? -4.192 3.777 -3.960 1.00 86.88 175 GLN A CA 1
ATOM 1386 C C . GLN A 1 175 ? -3.180 4.562 -4.798 1.00 86.88 175 GLN A C 1
ATOM 1388 O O . GLN A 1 175 ? -2.970 4.243 -5.967 1.00 86.88 175 GLN A O 1
ATOM 1393 N N . GLU A 1 176 ? -2.523 5.556 -4.200 1.00 87.75 176 GLU A N 1
ATOM 1394 C CA . GLU A 1 176 ? -1.494 6.334 -4.884 1.00 87.75 176 GLU A CA 1
ATOM 1395 C C . GLU A 1 176 ? -0.260 5.478 -5.199 1.00 87.75 176 GLU A C 1
ATOM 1397 O O . GLU A 1 176 ? 0.227 5.499 -6.326 1.00 87.75 176 GLU A O 1
ATOM 1402 N N . SER A 1 177 ? 0.202 4.651 -4.254 1.00 87.75 177 SER A N 1
ATOM 1403 C CA . SER A 1 177 ? 1.270 3.674 -4.502 1.00 87.75 177 SER A CA 1
ATOM 1404 C C . SER A 1 177 ? 0.922 2.744 -5.670 1.00 87.75 177 SER A C 1
ATOM 1406 O O . SER A 1 177 ? 1.760 2.510 -6.537 1.00 87.75 177 SER A O 1
ATOM 1408 N N . ASP A 1 178 ? -0.293 2.196 -5.698 1.00 88.88 178 ASP A N 1
ATOM 1409 C CA . ASP A 1 178 ? -0.744 1.281 -6.751 1.00 88.88 178 ASP A CA 1
ATOM 1410 C C . ASP A 1 178 ? -0.822 1.973 -8.122 1.00 88.88 178 ASP A C 1
ATOM 1412 O O . ASP A 1 178 ? -0.345 1.435 -9.124 1.00 88.88 178 ASP A O 1
ATOM 1416 N N . ARG A 1 179 ? -1.338 3.208 -8.162 1.00 92.69 179 ARG A N 1
ATOM 1417 C CA . ARG A 1 179 ? -1.367 4.045 -9.370 1.00 92.69 179 ARG A CA 1
ATOM 1418 C C . ARG A 1 179 ? 0.039 4.261 -9.934 1.00 92.69 179 ARG A C 1
ATOM 1420 O O . ARG A 1 179 ? 0.259 4.024 -11.120 1.00 92.69 179 ARG A O 1
ATOM 1427 N N . LEU A 1 180 ? 0.987 4.658 -9.084 1.00 91.00 180 LEU A N 1
ATOM 1428 C CA . LEU A 1 180 ? 2.377 4.915 -9.476 1.00 91.00 180 LEU A CA 1
ATOM 1429 C C . LEU A 1 180 ? 3.091 3.642 -9.960 1.00 91.00 180 LEU A C 1
ATOM 1431 O O . LEU A 1 180 ? 3.869 3.700 -10.910 1.00 91.00 180 LEU A O 1
ATOM 1435 N N . LEU A 1 181 ? 2.823 2.486 -9.340 1.00 92.06 181 LEU A N 1
ATOM 1436 C CA . LEU A 1 181 ? 3.387 1.203 -9.777 1.00 92.06 181 LEU A CA 1
ATOM 1437 C C . LEU A 1 181 ? 2.845 0.765 -11.145 1.00 92.06 181 LEU A C 1
ATOM 1439 O O . LEU A 1 181 ? 3.605 0.247 -11.963 1.00 92.06 181 LEU A O 1
ATOM 1443 N N . LYS A 1 182 ? 1.554 0.990 -11.415 1.00 92.50 182 LYS A N 1
ATOM 1444 C CA . LYS A 1 182 ? 0.942 0.711 -12.724 1.00 92.50 182 LYS A CA 1
ATOM 1445 C C . LYS A 1 182 ? 1.509 1.614 -13.817 1.00 92.50 182 LYS A C 1
ATOM 1447 O O . LYS A 1 182 ? 1.874 1.116 -14.877 1.00 92.50 182 LYS A O 1
ATOM 1452 N N . GLU A 1 183 ? 1.669 2.902 -13.525 1.00 93.50 183 GLU A N 1
ATOM 1453 C CA . GLU A 1 183 ? 2.315 3.864 -14.427 1.00 93.50 183 GLU A CA 1
ATOM 1454 C C . GLU A 1 183 ? 3.768 3.453 -14.730 1.00 93.50 183 GLU A C 1
ATOM 1456 O O . GLU A 1 183 ? 4.184 3.392 -15.888 1.00 93.50 183 GLU A O 1
ATOM 1461 N N . ALA A 1 184 ? 4.521 3.044 -13.703 1.00 89.56 184 ALA A N 1
ATOM 1462 C CA . ALA A 1 184 ? 5.879 2.528 -13.866 1.00 89.56 184 ALA A CA 1
ATOM 1463 C C . ALA A 1 184 ? 5.925 1.261 -14.739 1.00 89.56 184 ALA A C 1
ATOM 1465 O O . ALA A 1 184 ? 6.838 1.106 -15.551 1.00 89.56 184 ALA A O 1
ATOM 1466 N N . LEU A 1 185 ? 4.945 0.362 -14.597 1.00 92.75 185 LEU A N 1
ATOM 1467 C CA . LEU A 1 185 ? 4.839 -0.852 -15.409 1.00 92.75 185 LEU A CA 1
ATOM 1468 C C . LEU A 1 185 ? 4.561 -0.535 -16.882 1.00 92.75 185 LEU A C 1
ATOM 1470 O O . LEU A 1 185 ? 5.155 -1.163 -17.758 1.00 92.75 185 LEU A O 1
ATOM 1474 N N . GLU A 1 186 ? 3.687 0.428 -17.171 1.00 93.25 186 GLU A N 1
ATOM 1475 C CA . GLU A 1 186 ? 3.385 0.848 -18.544 1.00 93.25 186 GLU A CA 1
ATOM 1476 C C . GLU A 1 186 ? 4.613 1.437 -19.243 1.00 93.25 186 GLU A C 1
ATOM 1478 O O . GLU A 1 186 ? 4.936 1.027 -20.361 1.00 93.25 186 GLU A O 1
ATOM 1483 N N . ILE A 1 187 ? 5.358 2.308 -18.556 1.00 89.62 187 ILE A N 1
ATOM 1484 C CA . ILE A 1 187 ? 6.624 2.854 -19.067 1.00 89.62 187 ILE A CA 1
ATOM 1485 C C . ILE A 1 187 ? 7.661 1.735 -19.231 1.00 89.62 187 ILE A C 1
ATOM 1487 O O . ILE A 1 187 ? 8.384 1.687 -20.220 1.00 89.62 187 ILE A O 1
ATOM 1491 N N . ALA A 1 188 ? 7.727 0.777 -18.305 1.00 87.00 188 ALA A N 1
ATOM 1492 C CA . ALA A 1 188 ? 8.657 -0.340 -18.431 1.00 87.00 188 ALA A CA 1
ATOM 1493 C C . ALA A 1 188 ? 8.354 -1.256 -19.627 1.00 87.00 188 ALA A C 1
ATOM 1495 O O . ALA A 1 188 ? 9.2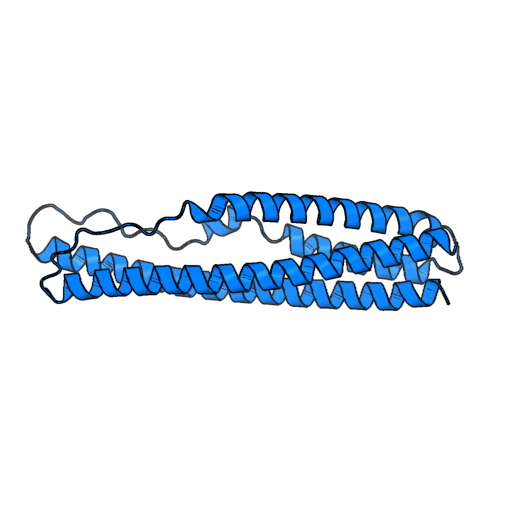78 -1.812 -20.223 1.00 87.00 188 ALA A O 1
ATOM 1496 N N . ARG A 1 189 ? 7.082 -1.390 -20.021 1.00 89.81 189 ARG A N 1
ATOM 1497 C CA . ARG A 1 189 ? 6.680 -2.184 -21.193 1.00 89.81 189 ARG A CA 1
ATOM 1498 C C . ARG A 1 189 ? 7.143 -1.565 -22.508 1.00 89.81 189 ARG A C 1
ATOM 1500 O O . ARG A 1 189 ? 7.483 -2.316 -23.419 1.00 89.81 189 ARG A O 1
ATOM 1507 N N . SER A 1 190 ? 7.210 -0.236 -22.606 1.00 87.06 190 SER A N 1
ATOM 1508 C CA . SER A 1 190 ? 7.697 0.431 -23.822 1.00 87.06 190 SER A CA 1
ATOM 1509 C C . SER A 1 190 ? 9.191 0.195 -24.073 1.00 87.06 190 SER A C 1
ATOM 1511 O O . SER A 1 190 ? 9.627 0.287 -25.212 1.00 87.06 190 SER A O 1
ATOM 1513 N N . MET A 1 191 ? 9.961 -0.177 -23.041 1.00 81.25 191 MET A N 1
ATOM 1514 C CA . MET A 1 191 ? 11.390 -0.505 -23.155 1.00 81.25 191 MET A CA 1
ATOM 1515 C C . MET A 1 191 ? 11.670 -1.924 -23.685 1.00 81.25 191 MET A C 1
ATOM 1517 O O . MET A 1 191 ? 12.825 -2.260 -23.944 1.00 81.25 191 MET A O 1
ATOM 1521 N N . VAL A 1 192 ? 10.645 -2.779 -23.782 1.00 76.75 192 VAL A N 1
ATOM 1522 C CA . VAL A 1 192 ? 10.753 -4.159 -24.301 1.00 76.75 192 VAL A CA 1
ATOM 1523 C C . VAL A 1 192 ? 10.296 -4.263 -25.761 1.00 76.75 192 VAL A C 1
ATOM 1525 O O . VAL A 1 192 ? 10.694 -5.208 -26.445 1.00 76.75 192 VAL A O 1
ATOM 1528 N N . ALA A 1 193 ? 9.457 -3.326 -26.213 1.00 60.28 193 ALA A N 1
ATOM 1529 C CA . ALA A 1 193 ? 8.927 -3.251 -27.575 1.00 60.28 193 ALA A CA 1
ATOM 1530 C C . ALA A 1 193 ? 9.978 -2.740 -28.573 1.00 60.28 193 ALA A C 1
ATOM 1532 O O . ALA A 1 193 ? 9.981 -3.261 -29.712 1.00 60.28 193 ALA A O 1
#